Protein AF-A0A352Y420-F1 (afdb_monomer_lite)

Structure (mmCIF, N/CA/C/O backbone):
data_AF-A0A352Y420-F1
#
_entry.id   AF-A0A352Y420-F1
#
loop_
_atom_site.group_PDB
_atom_site.id
_atom_site.type_symbol
_atom_site.label_atom_id
_atom_site.label_alt_id
_atom_site.label_comp_id
_atom_site.label_asym_id
_atom_site.label_entity_id
_atom_site.label_seq_id
_atom_site.pdbx_PDB_ins_code
_atom_site.Cartn_x
_atom_site.Cartn_y
_atom_site.Cartn_z
_atom_site.occupancy
_atom_site.B_iso_or_equiv
_atom_site.auth_seq_id
_atom_site.auth_comp_id
_atom_site.auth_asym_id
_atom_site.auth_atom_id
_atom_site.pdbx_PDB_model_num
ATOM 1 N N . ILE A 1 1 ? -3.240 -21.334 6.741 1.00 80.88 1 ILE A N 1
ATOM 2 C CA . ILE A 1 1 ? -3.676 -21.583 5.345 1.00 80.88 1 ILE A CA 1
ATOM 3 C C . ILE A 1 1 ? -3.199 -22.942 4.838 1.00 80.88 1 ILE A C 1
ATOM 5 O O . ILE A 1 1 ? -4.044 -23.789 4.599 1.00 80.88 1 ILE A O 1
ATOM 9 N N . GLN A 1 2 ? -1.888 -23.209 4.759 1.00 82.62 2 GLN A N 1
ATOM 10 C CA . GLN A 1 2 ? -1.342 -24.469 4.206 1.00 82.62 2 GLN A CA 1
ATOM 11 C C . GLN A 1 2 ? -1.908 -25.753 4.847 1.00 82.62 2 GLN A C 1
ATOM 13 O O . GLN A 1 2 ? -2.148 -26.736 4.160 1.00 82.62 2 GLN A O 1
ATOM 18 N N . ALA A 1 3 ? -2.190 -25.729 6.152 1.00 89.62 3 ALA A N 1
ATOM 19 C CA . ALA A 1 3 ? -2.804 -26.850 6.868 1.00 89.62 3 ALA A CA 1
ATOM 20 C C . ALA A 1 3 ? -4.342 -26.953 6.709 1.00 89.62 3 ALA A C 1
ATOM 22 O O . ALA A 1 3 ? -4.976 -27.685 7.462 1.00 89.62 3 ALA A O 1
ATOM 23 N N . GLY A 1 4 ? -4.973 -26.157 5.838 1.00 88.00 4 GLY A N 1
ATOM 24 C CA . GLY A 1 4 ? -6.428 -26.151 5.603 1.00 88.00 4 GLY A CA 1
ATOM 25 C C . GLY A 1 4 ? -7.291 -25.558 6.728 1.00 88.00 4 GLY A C 1
ATOM 26 O O . GLY A 1 4 ? -8.504 -25.476 6.591 1.00 88.00 4 GLY A O 1
ATOM 27 N N . LYS A 1 5 ? -6.690 -25.113 7.839 1.00 91.12 5 LYS A N 1
ATOM 28 C CA . LYS A 1 5 ? -7.410 -24.594 9.025 1.00 91.12 5 LYS A CA 1
ATOM 29 C C . LYS A 1 5 ? -7.936 -23.159 8.891 1.00 91.12 5 LYS A C 1
ATOM 31 O O . LYS A 1 5 ? -8.670 -22.697 9.754 1.00 91.12 5 LYS A O 1
ATOM 36 N N . LEU A 1 6 ? -7.511 -22.447 7.853 1.00 92.19 6 LEU A N 1
ATOM 37 C CA . LEU A 1 6 ? -7.934 -21.086 7.539 1.00 92.19 6 LEU A CA 1
ATOM 38 C C . LEU A 1 6 ? -8.027 -20.979 6.024 1.00 92.19 6 LEU A C 1
ATOM 40 O O . LEU A 1 6 ? -7.034 -21.257 5.346 1.00 92.19 6 LEU A O 1
ATOM 44 N N . VAL A 1 7 ? -9.192 -20.572 5.534 1.00 94.62 7 VAL A N 1
ATOM 45 C CA . VAL A 1 7 ? -9.461 -20.339 4.115 1.00 94.62 7 VAL A CA 1
ATOM 46 C C . VAL A 1 7 ? -9.777 -18.853 3.951 1.00 94.62 7 VAL A C 1
ATOM 48 O O . VAL A 1 7 ? -10.840 -18.427 4.407 1.00 94.62 7 VAL A O 1
ATOM 51 N N . PRO A 1 8 ? -8.866 -18.056 3.365 1.00 95.94 8 PRO A N 1
ATOM 52 C CA . PRO A 1 8 ? -9.162 -16.672 3.023 1.00 95.94 8 PRO A CA 1
ATOM 53 C C . PRO A 1 8 ? -10.362 -16.586 2.067 1.00 95.94 8 PRO A C 1
ATOM 55 O O . PRO A 1 8 ? -10.484 -17.431 1.173 1.00 95.94 8 PRO A O 1
ATOM 58 N N . PRO A 1 9 ? -11.264 -15.604 2.238 1.00 96.56 9 PRO A N 1
ATOM 59 C CA . PRO A 1 9 ? -12.383 -15.415 1.329 1.00 96.56 9 PRO A CA 1
ATOM 60 C C . PRO A 1 9 ? -11.869 -14.998 -0.057 1.00 96.56 9 PRO A C 1
ATOM 62 O O . PRO A 1 9 ? -10.938 -14.191 -0.134 1.00 96.56 9 PRO A O 1
ATOM 65 N N . PRO A 1 10 ? -12.459 -15.522 -1.146 1.00 96.25 10 PRO A N 1
ATOM 66 C CA . PRO A 1 10 ? -12.040 -15.177 -2.499 1.00 96.25 10 PRO A CA 1
ATOM 67 C C . PRO A 1 10 ? -12.264 -13.689 -2.786 1.00 96.25 10 PRO A C 1
ATOM 69 O O . PRO A 1 10 ? -13.162 -13.066 -2.217 1.00 96.25 10 PRO A O 1
ATOM 72 N N . LEU A 1 11 ? -11.476 -13.143 -3.713 1.00 96.94 11 LEU A N 1
ATOM 73 C CA . LEU A 1 11 ? -11.668 -11.778 -4.201 1.00 96.94 11 LEU A CA 1
ATOM 74 C C . LEU A 1 11 ? -12.992 -11.652 -4.964 1.00 96.94 11 LEU A C 1
ATOM 76 O O . LEU A 1 11 ? -13.397 -12.554 -5.703 1.00 96.94 11 LEU A O 1
ATOM 80 N N . GLY A 1 12 ? -13.655 -10.512 -4.782 1.00 95.56 12 GLY A N 1
ATOM 81 C CA . GLY A 1 12 ? -14.856 -10.151 -5.526 1.00 95.56 12 GLY A CA 1
ATOM 82 C C . GLY A 1 12 ? -14.551 -9.562 -6.905 1.00 95.56 12 GLY A C 1
ATOM 83 O O . GLY A 1 12 ? -13.409 -9.539 -7.369 1.00 95.56 12 GLY A O 1
ATOM 84 N N . LYS A 1 13 ? -15.599 -9.035 -7.543 1.00 95.75 13 LYS A N 1
ATOM 85 C CA . LYS A 1 13 ? -15.475 -8.136 -8.694 1.00 95.75 13 LYS A CA 1
ATOM 86 C C . LYS A 1 13 ? -15.833 -6.719 -8.273 1.00 95.75 13 LYS A C 1
ATOM 88 O O . LYS A 1 13 ? -16.872 -6.522 -7.646 1.00 95.75 13 LYS A O 1
ATOM 93 N N . ALA A 1 14 ? -14.994 -5.766 -8.648 1.00 94.88 14 ALA A N 1
ATOM 94 C CA . ALA A 1 14 ? -15.244 -4.350 -8.461 1.00 94.88 14 ALA A CA 1
ATOM 95 C C . ALA A 1 14 ? -16.312 -3.841 -9.450 1.00 94.88 14 ALA A C 1
ATOM 97 O O . ALA A 1 14 ? -16.669 -4.506 -10.430 1.00 94.88 14 ALA A O 1
ATOM 98 N N . ARG A 1 15 ? -16.848 -2.646 -9.183 1.00 91.62 15 ARG A N 1
ATOM 99 C CA . ARG A 1 15 ? -17.890 -1.975 -9.987 1.00 91.62 15 ARG A CA 1
ATOM 100 C C . ARG A 1 15 ? -17.470 -1.692 -11.430 1.00 91.62 15 ARG A C 1
ATOM 102 O O . ARG A 1 15 ? -18.331 -1.559 -12.295 1.00 91.62 15 ARG A O 1
ATOM 109 N N . ASP A 1 16 ? -16.172 -1.611 -11.685 1.00 85.69 16 ASP A N 1
ATOM 110 C CA . ASP A 1 16 ? -15.567 -1.480 -13.012 1.00 85.69 16 ASP A CA 1
ATOM 111 C C . ASP A 1 16 ? -15.510 -2.814 -13.794 1.00 85.69 16 ASP A C 1
ATOM 113 O O . ASP A 1 16 ? -15.149 -2.836 -14.969 1.00 85.69 16 ASP A O 1
ATOM 117 N N . GLY A 1 17 ? -15.867 -3.934 -13.154 1.00 88.88 17 GLY A N 1
ATOM 118 C CA . GLY A 1 17 ? -15.827 -5.284 -13.711 1.00 88.88 17 GLY A CA 1
ATOM 119 C C . GLY A 1 17 ? -14.494 -6.019 -13.537 1.00 88.88 17 GLY A C 1
ATOM 120 O O . GLY A 1 17 ? -14.428 -7.212 -13.860 1.00 88.88 17 GLY A O 1
ATOM 121 N N . ALA A 1 18 ? -13.458 -5.358 -13.018 1.00 88.94 18 ALA A N 1
ATOM 122 C CA . ALA A 1 18 ? -12.178 -5.978 -12.700 1.00 88.94 18 ALA A CA 1
ATOM 123 C C . ALA A 1 18 ? -12.252 -6.781 -11.391 1.00 88.94 18 ALA A C 1
ATOM 125 O O . ALA A 1 18 ? -13.223 -6.705 -10.637 1.00 88.94 18 ALA A O 1
ATOM 126 N N . THR A 1 19 ? -11.224 -7.581 -11.114 1.00 95.19 19 THR A N 1
ATOM 127 C CA . THR A 1 19 ? -11.071 -8.227 -9.804 1.00 95.19 19 THR A CA 1
ATOM 128 C C . THR A 1 19 ? -10.873 -7.157 -8.731 1.00 95.19 19 THR A C 1
ATOM 130 O O . THR A 1 19 ? -10.157 -6.186 -8.965 1.00 95.19 19 THR A O 1
ATOM 133 N N . CYS A 1 20 ? -11.492 -7.335 -7.564 1.00 97.56 20 CYS A N 1
ATOM 134 C CA . CYS A 1 20 ? -11.230 -6.477 -6.410 1.00 97.56 20 CYS A CA 1
ATOM 135 C C . CYS A 1 20 ? -9.731 -6.465 -6.072 1.00 97.56 20 CYS A C 1
ATOM 137 O O . CYS A 1 20 ? -9.118 -7.539 -6.083 1.00 97.56 20 CYS A O 1
ATOM 139 N N . PRO A 1 21 ? -9.142 -5.290 -5.790 1.00 96.50 21 PRO A N 1
ATOM 140 C CA . PRO A 1 21 ? -7.721 -5.203 -5.501 1.00 96.50 21 PRO A CA 1
ATOM 141 C C . PRO A 1 21 ? -7.387 -5.897 -4.176 1.00 96.50 21 PRO A C 1
ATOM 143 O O . PRO A 1 21 ? -8.261 -6.155 -3.349 1.00 96.50 21 PRO A O 1
ATOM 146 N N . THR A 1 22 ? -6.105 -6.175 -3.964 1.00 97.19 22 THR A N 1
ATOM 147 C CA . THR A 1 22 ? -5.580 -6.562 -2.650 1.00 97.19 22 THR A CA 1
ATOM 148 C C . THR A 1 22 ? -4.552 -5.540 -2.188 1.00 97.19 22 THR A C 1
ATOM 150 O O . THR A 1 22 ? -4.150 -4.669 -2.959 1.00 97.19 22 THR A O 1
ATOM 153 N N . VAL A 1 23 ? -4.061 -5.674 -0.955 1.00 95.56 23 VAL A N 1
ATOM 154 C CA . VAL A 1 23 ? -3.036 -4.768 -0.413 1.00 95.56 23 VAL A CA 1
ATOM 155 C C . VAL A 1 23 ? -1.694 -4.876 -1.156 1.00 95.56 23 VAL A C 1
ATOM 157 O O . VAL A 1 23 ? -0.847 -4.009 -1.018 1.00 95.56 23 VAL A O 1
ATOM 160 N N . ARG A 1 24 ? -1.511 -5.900 -2.005 1.00 96.50 24 ARG A N 1
ATOM 161 C CA . ARG A 1 24 ? -0.324 -6.091 -2.861 1.00 96.50 24 ARG A CA 1
ATOM 162 C C . ARG A 1 24 ? -0.565 -5.713 -4.328 1.00 96.50 24 ARG A C 1
ATOM 164 O O . ARG A 1 24 ? 0.175 -6.160 -5.211 1.00 96.50 24 ARG A O 1
ATOM 171 N N . ASP A 1 25 ? -1.621 -4.954 -4.614 1.00 95.88 25 ASP A N 1
ATOM 172 C CA . ASP A 1 25 ? -1.936 -4.462 -5.956 1.00 95.88 25 ASP A CA 1
ATOM 173 C C . ASP A 1 25 ? -1.298 -3.086 -6.207 1.00 95.88 25 ASP A C 1
ATOM 175 O O . ASP A 1 25 ? -1.419 -2.170 -5.395 1.00 95.88 25 ASP A O 1
ATOM 179 N N . PHE A 1 26 ? -0.659 -2.901 -7.366 1.00 94.56 26 PHE A N 1
ATOM 180 C CA . PHE A 1 26 ? -0.020 -1.630 -7.734 1.00 94.56 26 PHE A CA 1
ATOM 181 C C . PHE A 1 26 ? -0.989 -0.443 -7.909 1.00 94.56 26 PHE A C 1
ATOM 183 O O . PHE A 1 26 ? -0.542 0.692 -8.055 1.00 94.56 26 PHE A O 1
ATOM 190 N N . GLY A 1 27 ? -2.301 -0.686 -7.917 1.00 92.62 27 GLY A N 1
ATOM 191 C CA . GLY A 1 27 ? -3.342 0.335 -7.823 1.00 92.62 27 GLY A CA 1
ATOM 192 C C . GLY A 1 27 ? -3.698 0.776 -6.400 1.00 92.62 27 GLY A C 1
ATOM 193 O O . GLY A 1 27 ? -4.435 1.748 -6.251 1.00 92.62 27 GLY A O 1
ATOM 194 N N . VAL A 1 28 ? -3.198 0.076 -5.379 1.00 93.25 28 VAL A N 1
ATOM 195 C CA . VAL A 1 28 ? -3.414 0.378 -3.954 1.00 93.25 28 VAL A CA 1
ATOM 196 C C . VAL A 1 28 ? -2.152 0.956 -3.326 1.00 93.25 28 VAL A C 1
ATOM 198 O O . VAL A 1 28 ? -2.227 1.982 -2.654 1.00 93.25 28 VAL A O 1
ATOM 201 N N . VAL A 1 29 ? -1.020 0.290 -3.560 1.00 88.88 29 VAL A N 1
ATOM 202 C CA . VAL A 1 29 ? 0.232 0.523 -2.834 1.00 88.88 29 VAL A CA 1
ATOM 203 C C . VAL A 1 29 ? 0.841 1.904 -3.051 1.00 88.88 29 VAL A C 1
ATOM 205 O O . VAL A 1 29 ? 0.735 2.497 -4.130 1.00 88.88 29 VAL A O 1
ATOM 208 N N . ASP A 1 30 ? 1.579 2.361 -2.044 1.00 86.62 30 ASP A N 1
ATOM 209 C CA . ASP A 1 30 ? 2.525 3.467 -2.161 1.00 86.62 30 ASP A CA 1
ATOM 210 C C . ASP A 1 30 ? 3.996 2.978 -2.107 1.00 86.62 30 ASP A C 1
ATOM 212 O O . ASP A 1 30 ? 4.317 1.848 -2.505 1.00 86.62 30 ASP A O 1
ATOM 216 N N . MET A 1 31 ? 4.929 3.864 -1.745 1.00 80.75 31 MET A N 1
ATOM 217 C CA . MET A 1 31 ? 6.351 3.543 -1.594 1.00 80.75 31 MET A CA 1
ATOM 218 C C . MET A 1 31 ? 6.652 2.599 -0.431 1.00 80.75 31 MET A C 1
ATOM 220 O O . MET A 1 31 ? 7.621 1.852 -0.545 1.00 80.75 31 MET A O 1
ATOM 224 N N . ASP A 1 32 ? 5.831 2.632 0.621 1.00 82.56 32 ASP A N 1
ATOM 225 C CA . ASP A 1 32 ? 6.003 1.922 1.887 1.00 82.56 32 ASP A CA 1
ATOM 226 C C . ASP A 1 32 ? 4.960 0.798 1.976 1.00 82.56 32 ASP A C 1
ATOM 228 O O . ASP A 1 32 ? 4.180 0.697 2.923 1.00 82.56 32 ASP A O 1
ATOM 232 N N . GLN A 1 33 ? 4.900 -0.033 0.935 1.00 83.38 33 GLN A N 1
ATOM 233 C CA . GLN A 1 33 ? 3.742 -0.892 0.745 1.00 83.38 33 GLN A CA 1
ATOM 234 C C . GLN A 1 33 ? 3.550 -1.917 1.860 1.00 83.38 33 GLN A C 1
ATOM 236 O O . GLN A 1 33 ? 4.516 -2.540 2.321 1.00 83.38 33 GLN A O 1
ATOM 241 N N . SER A 1 34 ? 2.286 -2.141 2.222 1.00 81.75 34 SER A N 1
ATOM 242 C CA . SER A 1 34 ? 1.891 -2.929 3.397 1.00 81.75 34 SER A CA 1
ATOM 243 C C . SER A 1 34 ? 2.253 -2.287 4.741 1.00 81.75 34 SER A C 1
ATOM 245 O O . SER A 1 34 ? 2.434 -3.000 5.734 1.00 81.75 34 SER A O 1
ATOM 247 N N . ASP A 1 35 ? 2.333 -0.955 4.813 1.00 74.06 35 ASP A N 1
ATOM 248 C CA . ASP A 1 35 ? 2.445 -0.270 6.099 1.00 74.06 35 ASP A CA 1
ATOM 249 C C . ASP A 1 35 ? 1.195 -0.468 6.991 1.00 74.06 35 ASP A C 1
ATOM 251 O O . ASP A 1 35 ? 0.194 -1.085 6.623 1.00 74.06 35 ASP A O 1
ATOM 255 N N . ASN A 1 36 ? 1.327 -0.014 8.237 1.00 67.38 36 ASN A N 1
ATOM 256 C CA . ASN A 1 36 ? 0.802 -0.622 9.463 1.00 67.38 36 ASN A CA 1
ATOM 257 C C . ASN A 1 36 ? -0.751 -0.684 9.626 1.00 67.38 36 ASN A C 1
ATOM 259 O O . ASN A 1 36 ? -1.548 -0.470 8.721 1.00 67.38 36 ASN A O 1
ATOM 263 N N . VAL A 1 37 ? -1.195 -1.041 10.834 1.00 79.69 37 VAL A N 1
ATOM 264 C CA . VAL A 1 37 ? -2.567 -1.394 11.245 1.00 79.69 37 VAL A CA 1
ATOM 265 C C . VAL A 1 37 ? -3.726 -0.530 10.713 1.00 79.69 37 VAL A C 1
ATOM 267 O O . VAL A 1 37 ? -3.653 0.689 10.607 1.00 79.69 37 VAL A O 1
ATOM 270 N N . THR A 1 38 ? -4.879 -1.183 10.543 1.00 86.94 38 THR A N 1
ATOM 271 C CA . THR A 1 38 ? -6.206 -0.581 10.296 1.00 86.94 38 THR A CA 1
ATOM 272 C C . THR A 1 38 ? -6.793 0.138 11.521 1.00 86.94 38 THR A C 1
ATOM 274 O O . THR A 1 38 ? -7.815 0.823 11.423 1.00 86.94 38 THR A O 1
ATOM 277 N N . THR A 1 39 ? -6.166 -0.036 12.687 1.00 87.19 39 THR A N 1
ATOM 278 C CA . THR A 1 39 ? -6.639 0.436 13.988 1.00 87.19 39 THR A CA 1
ATOM 279 C C . THR A 1 39 ? -6.668 1.959 14.081 1.00 87.19 39 THR A C 1
ATOM 281 O O . THR A 1 39 ? -5.736 2.655 13.683 1.00 87.19 39 THR A O 1
ATOM 284 N N . THR A 1 40 ? -7.722 2.478 14.705 1.00 90.06 40 THR A N 1
ATOM 285 C CA . THR A 1 40 ? -7.859 3.893 15.060 1.00 90.06 40 THR A CA 1
ATOM 286 C C . THR A 1 40 ? -7.640 4.103 16.554 1.00 90.06 40 THR A C 1
ATOM 288 O O . THR A 1 40 ? -8.061 3.280 17.370 1.00 90.06 40 THR A O 1
ATOM 291 N N . TYR A 1 41 ? -7.025 5.223 16.923 1.00 92.69 41 TYR A N 1
ATOM 292 C CA . TYR A 1 41 ? -6.738 5.588 18.309 1.00 92.69 41 TYR A CA 1
ATOM 293 C C . TYR A 1 41 ? -7.458 6.881 18.695 1.00 92.69 41 TYR A C 1
ATOM 295 O O . TYR A 1 41 ? -7.781 7.702 17.845 1.00 92.69 41 TYR A O 1
ATOM 303 N N . LEU A 1 42 ? -7.700 7.069 19.985 1.00 95.88 42 LEU A N 1
ATOM 304 C CA . LEU A 1 42 ? -8.076 8.337 20.595 1.00 95.88 42 LEU A CA 1
ATOM 305 C C . LEU A 1 42 ? -6.838 8.967 21.223 1.00 95.88 42 LEU A C 1
ATOM 307 O O . LEU A 1 42 ? -6.065 8.259 21.864 1.00 95.88 42 LEU A O 1
ATOM 311 N N . VAL A 1 43 ? -6.686 10.279 21.078 1.00 96.44 43 VAL A N 1
ATOM 312 C CA . VAL A 1 43 ? -5.669 11.099 21.741 1.00 96.44 43 VAL A CA 1
ATOM 313 C C . VAL A 1 43 ? -6.383 12.113 22.627 1.00 96.44 43 VAL A C 1
ATOM 315 O O . VAL A 1 43 ? -7.140 12.951 22.135 1.00 96.44 43 VAL A O 1
ATOM 318 N N . THR A 1 44 ? -6.179 12.030 23.939 1.00 95.19 44 THR A N 1
ATOM 319 C CA . THR A 1 44 ? -6.801 12.952 24.900 1.00 95.19 44 THR A CA 1
ATOM 320 C C . THR A 1 44 ? -6.114 14.327 24.870 1.00 95.19 44 THR A C 1
ATOM 322 O O . THR A 1 44 ? -4.975 14.434 24.406 1.00 95.19 44 THR A O 1
ATOM 325 N N . PRO A 1 45 ? -6.721 15.387 25.441 1.00 95.06 45 PRO A N 1
ATOM 326 C CA . PRO A 1 45 ? -6.068 16.697 25.574 1.00 95.06 45 PRO A CA 1
ATOM 327 C C . PRO A 1 45 ? -4.741 16.673 26.352 1.00 95.06 45 PRO A C 1
ATOM 329 O O . PRO A 1 45 ? -3.925 17.579 26.215 1.00 95.06 45 PRO A O 1
ATOM 332 N N . HIS A 1 46 ? -4.515 15.635 27.162 1.00 94.12 46 HIS A N 1
ATOM 333 C CA . HIS A 1 46 ? -3.276 15.422 27.914 1.00 94.12 46 HIS A CA 1
ATOM 334 C C . HIS A 1 46 ? -2.260 14.535 27.172 1.00 9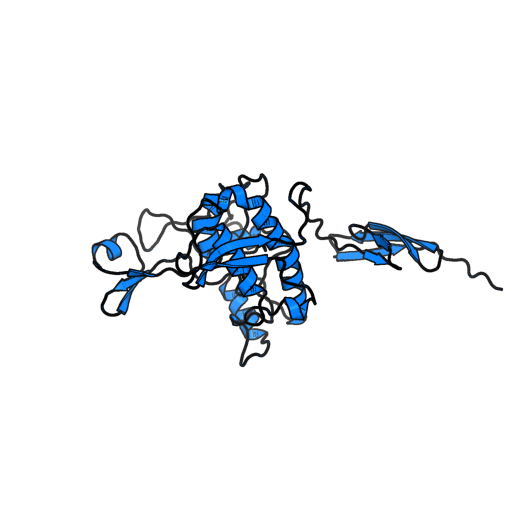4.12 46 HIS A C 1
ATOM 336 O O . HIS A 1 46 ? -1.255 14.141 27.758 1.00 94.12 46 HIS A O 1
ATOM 342 N N . GLY A 1 47 ? -2.515 14.196 25.904 1.00 93.50 47 GLY A N 1
ATOM 343 C CA . GLY A 1 47 ? -1.617 13.393 25.070 1.00 93.50 47 GLY A CA 1
ATOM 344 C C . GLY A 1 47 ? -1.617 11.895 25.387 1.00 93.50 47 GLY A C 1
ATOM 345 O O . GLY A 1 47 ? -0.738 11.175 24.921 1.00 93.50 47 GLY A O 1
ATOM 346 N N . GLN A 1 48 ? -2.580 11.404 26.171 1.00 95.12 48 GLN A N 1
ATOM 347 C CA . GLN A 1 48 ? -2.734 9.967 26.409 1.00 95.12 48 GLN A CA 1
ATOM 348 C C . GLN A 1 48 ? -3.446 9.318 25.225 1.00 95.12 48 GLN A C 1
ATOM 350 O O . GLN A 1 48 ? -4.328 9.936 24.627 1.00 95.12 48 GLN A O 1
ATOM 355 N N . THR A 1 49 ? -3.099 8.067 24.918 1.00 94.88 49 THR A N 1
ATOM 356 C CA . THR A 1 49 ? -3.712 7.322 23.818 1.00 94.88 49 THR A CA 1
ATOM 357 C C . THR A 1 49 ? -4.503 6.109 24.298 1.00 94.88 49 THR A C 1
ATOM 359 O O . THR A 1 49 ? -4.162 5.473 25.295 1.00 94.88 49 THR A O 1
ATOM 362 N N . ALA A 1 50 ? -5.573 5.781 23.576 1.00 94.12 50 ALA A N 1
ATOM 363 C CA . ALA A 1 50 ? -6.342 4.550 23.747 1.00 94.12 50 ALA A CA 1
ATOM 364 C C . ALA A 1 50 ? -6.824 4.053 22.380 1.00 94.12 50 ALA A C 1
ATOM 366 O O . ALA A 1 50 ? -7.007 4.857 21.472 1.00 94.12 50 ALA A O 1
ATOM 367 N N . GLN A 1 51 ? -7.053 2.751 22.206 1.00 92.94 51 GLN A N 1
ATOM 368 C CA . GLN A 1 51 ? -7.730 2.266 20.998 1.00 92.94 51 GLN A CA 1
ATOM 369 C C . GLN A 1 51 ? -9.140 2.859 20.943 1.00 92.94 51 GLN A C 1
ATOM 371 O O . GLN A 1 51 ? -9.825 2.885 21.963 1.00 92.94 51 GLN A O 1
ATOM 376 N N . ALA A 1 52 ? -9.573 3.346 19.783 1.00 92.25 52 ALA A N 1
ATOM 377 C CA . ALA A 1 52 ? -10.916 3.886 19.611 1.00 92.25 52 ALA A CA 1
ATOM 378 C C . ALA A 1 52 ? -11.919 2.734 19.438 1.00 92.25 52 ALA A C 1
ATOM 380 O O . ALA A 1 52 ? -11.990 2.121 18.377 1.00 92.25 52 ALA A O 1
ATOM 381 N N . ASN A 1 53 ? -12.678 2.441 20.492 1.00 92.56 53 ASN A N 1
ATOM 382 C CA . ASN A 1 53 ? -13.788 1.488 20.512 1.00 92.56 53 ASN A CA 1
ATOM 383 C C . ASN A 1 53 ? -14.981 2.113 21.253 1.00 92.56 53 ASN A C 1
ATOM 385 O O . ASN A 1 53 ? -14.864 3.207 21.813 1.00 92.56 53 ASN A O 1
ATOM 389 N N . ALA A 1 54 ? -16.135 1.441 21.278 1.00 92.38 54 ALA A N 1
ATOM 390 C CA . ALA A 1 54 ? -17.334 1.997 21.912 1.00 92.38 54 ALA A CA 1
ATOM 391 C C . ALA A 1 54 ? -17.117 2.418 23.382 1.00 92.38 54 ALA A C 1
ATOM 393 O O . ALA A 1 54 ? -17.607 3.468 23.806 1.00 92.38 54 ALA A O 1
ATOM 394 N N . ALA A 1 55 ? -16.356 1.635 24.153 1.00 93.31 55 ALA A N 1
ATOM 395 C CA . ALA A 1 55 ? -16.104 1.908 25.566 1.00 93.31 55 ALA A CA 1
ATOM 396 C C . ALA A 1 55 ? -15.178 3.118 25.772 1.00 93.31 55 ALA A C 1
ATOM 398 O O . ALA A 1 55 ? -15.472 3.992 26.590 1.00 93.31 55 ALA A O 1
ATOM 399 N N . THR A 1 56 ? -14.076 3.202 25.026 1.00 94.69 56 THR A N 1
ATOM 400 C CA . THR A 1 56 ? -13.107 4.298 25.154 1.00 94.69 56 THR A CA 1
ATOM 401 C C . THR A 1 56 ? -13.649 5.601 24.588 1.00 94.69 56 THR A C 1
ATOM 403 O O . THR A 1 56 ? -13.411 6.644 25.187 1.00 94.69 56 THR A O 1
ATOM 406 N N . ILE A 1 57 ? -14.440 5.560 23.511 1.00 93.38 57 ILE A N 1
ATOM 407 C CA . ILE A 1 57 ? -15.130 6.741 22.969 1.00 93.38 57 ILE A CA 1
ATOM 408 C C . ILE A 1 57 ? -16.103 7.317 24.005 1.00 93.38 57 ILE A C 1
ATOM 410 O O . ILE A 1 57 ? -16.161 8.532 24.183 1.00 93.38 57 ILE A O 1
ATOM 414 N N . ALA A 1 58 ? -16.840 6.461 24.720 1.00 93.44 58 ALA A N 1
ATOM 415 C CA . ALA A 1 58 ? -17.752 6.907 25.770 1.00 93.44 58 ALA A CA 1
ATOM 416 C C . ALA A 1 58 ? -17.012 7.481 26.993 1.00 93.44 58 ALA A C 1
ATOM 418 O O . ALA A 1 58 ? -17.463 8.467 27.576 1.00 93.44 58 ALA A O 1
ATOM 419 N N . ALA A 1 59 ? -15.884 6.875 27.379 1.00 94.88 59 ALA A N 1
ATOM 420 C CA . ALA A 1 59 ? -15.128 7.258 28.571 1.00 94.88 59 ALA A CA 1
ATOM 421 C C . ALA A 1 59 ? -14.215 8.480 28.363 1.00 94.88 59 ALA A C 1
ATOM 423 O O . ALA A 1 59 ? -14.026 9.272 29.284 1.00 94.88 59 ALA A O 1
ATOM 424 N N . LEU A 1 60 ? -13.635 8.639 27.171 1.00 94.94 60 LEU A N 1
ATOM 425 C CA . LEU A 1 60 ? -12.606 9.636 26.870 1.00 94.94 60 LEU A CA 1
ATOM 426 C C . LEU A 1 60 ? -13.176 10.765 26.006 1.00 94.94 60 LEU A C 1
ATOM 428 O O . LEU A 1 60 ? -12.785 10.960 24.852 1.00 94.94 60 LEU A O 1
ATOM 432 N N . GLN A 1 61 ? -14.103 11.528 26.581 1.00 91.75 61 GLN A N 1
ATOM 433 C CA . GLN A 1 61 ? -14.682 12.700 25.922 1.00 91.75 61 GLN A CA 1
ATOM 434 C C . GLN A 1 61 ? -13.610 13.746 25.576 1.00 91.75 61 GLN A C 1
ATOM 436 O O . GLN A 1 61 ? -12.574 13.841 26.233 1.00 91.75 61 GLN A O 1
ATOM 441 N N . ASN A 1 62 ? -13.873 14.557 24.547 1.00 93.12 62 ASN A N 1
ATOM 442 C CA . ASN A 1 62 ? -12.947 15.573 24.022 1.00 93.12 62 ASN A CA 1
ATOM 443 C C . ASN A 1 62 ? -11.614 15.015 23.483 1.00 93.12 62 ASN A C 1
ATOM 445 O O . ASN A 1 62 ? -10.648 15.766 23.341 1.00 93.12 62 ASN A O 1
ATOM 449 N N . SER A 1 63 ? -11.552 13.718 23.171 1.00 95.44 63 SER A N 1
ATOM 450 C CA . SER A 1 63 ? -10.398 13.116 22.499 1.00 95.44 63 SER A CA 1
ATOM 451 C C . SER A 1 63 ? -10.468 13.300 20.985 1.00 95.44 63 SER A C 1
ATOM 453 O O . SER A 1 63 ? -11.549 13.301 20.397 1.00 95.44 63 SER A O 1
ATOM 455 N N . GLN A 1 64 ? -9.304 13.411 20.351 1.00 93.81 64 GLN A N 1
ATOM 456 C CA . GLN A 1 64 ? -9.161 13.434 18.898 1.00 93.81 64 GLN A CA 1
ATOM 457 C C . GLN A 1 64 ? -8.950 12.020 18.368 1.00 93.81 64 GLN A C 1
ATOM 459 O O . GLN A 1 64 ? -8.188 11.251 18.950 1.00 93.81 64 GLN A O 1
ATOM 464 N N . VAL A 1 65 ? -9.601 11.672 17.260 1.00 91.81 65 VAL A N 1
ATOM 465 C CA . VAL A 1 65 ? -9.340 10.396 16.589 1.00 91.81 65 VAL A CA 1
ATOM 466 C C . VAL A 1 65 ? -8.059 10.533 15.773 1.00 91.81 65 VAL A C 1
ATOM 468 O O . VAL A 1 65 ? -7.978 11.364 14.874 1.00 91.81 65 VAL A O 1
ATOM 471 N N . GLN A 1 66 ? -7.078 9.689 16.065 1.00 89.19 66 GLN A N 1
ATOM 472 C CA . GLN A 1 66 ? -5.883 9.516 15.261 1.00 89.19 66 GLN A CA 1
ATOM 473 C C . GLN A 1 66 ? -6.027 8.254 14.418 1.00 89.19 66 GLN A C 1
ATOM 475 O O . GLN A 1 66 ? -6.280 7.158 14.926 1.00 89.19 66 GLN A O 1
ATOM 480 N N . VAL A 1 67 ? -5.820 8.415 13.119 1.00 87.06 67 VAL A N 1
ATOM 481 C CA . VAL A 1 67 ? -5.741 7.311 12.166 1.00 87.06 67 VAL A CA 1
ATOM 482 C C . VAL A 1 67 ? -4.356 7.297 11.538 1.00 87.06 67 VAL A C 1
ATOM 484 O O . VAL A 1 67 ? -3.677 8.325 11.493 1.00 87.06 67 VAL A O 1
ATOM 487 N N . ASN A 1 68 ? -3.938 6.130 11.070 1.00 78.44 68 ASN A N 1
ATOM 488 C CA . ASN A 1 68 ? -2.813 6.002 10.159 1.00 78.44 68 ASN A CA 1
ATOM 489 C C . ASN A 1 68 ? -3.376 5.751 8.754 1.00 78.44 68 ASN A C 1
ATOM 491 O O . ASN A 1 68 ? -4.355 5.024 8.603 1.00 78.44 68 ASN A O 1
ATOM 495 N N . ALA A 1 69 ? -2.815 6.408 7.745 1.00 75.31 69 ALA A N 1
ATOM 496 C CA . ALA A 1 69 ? -3.320 6.360 6.379 1.00 75.31 69 ALA A CA 1
ATOM 497 C C . ALA A 1 69 ? -2.706 5.197 5.575 1.00 75.31 69 ALA A C 1
ATOM 499 O O . ALA A 1 69 ? -2.327 5.405 4.425 1.00 75.31 69 ALA A O 1
ATOM 500 N N . SER A 1 70 ? -2.580 4.017 6.192 1.00 85.50 70 SER A N 1
ATOM 501 C CA . SER A 1 70 ? -1.881 2.876 5.602 1.00 85.50 70 SER A CA 1
ATOM 502 C C . SER A 1 70 ? -2.536 2.314 4.354 1.00 85.50 70 SER A C 1
ATOM 504 O O . SER A 1 70 ? -3.733 2.514 4.143 1.00 85.50 70 SER A O 1
ATOM 506 N N . ASP A 1 71 ? -1.792 1.518 3.586 1.00 89.88 71 ASP A N 1
ATOM 507 C CA . ASP A 1 71 ? -2.341 0.725 2.478 1.00 89.88 71 ASP A CA 1
ATOM 508 C C . ASP A 1 71 ? -3.446 -0.233 2.950 1.00 89.88 71 ASP A C 1
ATOM 510 O O . ASP A 1 71 ? -4.495 -0.342 2.313 1.00 89.88 71 ASP A O 1
ATOM 514 N N . ASN A 1 72 ? -3.258 -0.879 4.106 1.00 93.19 72 ASN A N 1
ATOM 515 C CA . ASN A 1 72 ? -4.255 -1.778 4.696 1.00 93.19 72 ASN A CA 1
ATOM 516 C C . ASN A 1 72 ? -5.550 -1.023 5.042 1.00 93.19 72 ASN A C 1
ATOM 518 O O . ASN A 1 72 ? -6.657 -1.444 4.696 1.00 93.19 72 ASN A O 1
ATOM 522 N N . ARG A 1 73 ? -5.437 0.149 5.685 1.00 91.31 73 ARG A N 1
ATOM 523 C CA . ARG A 1 73 ? -6.611 0.978 5.987 1.00 91.31 73 ARG A CA 1
ATOM 524 C C . ARG A 1 73 ? -7.237 1.553 4.716 1.00 91.31 73 ARG A C 1
ATOM 526 O O . ARG A 1 73 ? -8.462 1.600 4.621 1.00 91.31 73 ARG A O 1
ATOM 533 N N . LEU A 1 74 ? -6.424 1.999 3.761 1.00 93.62 74 LEU A N 1
ATOM 534 C CA . LEU A 1 74 ? -6.866 2.511 2.467 1.00 93.62 74 LEU A CA 1
ATOM 535 C C . LEU A 1 74 ? -7.710 1.465 1.737 1.00 93.62 74 LEU A C 1
ATOM 537 O O . LEU A 1 74 ? -8.820 1.786 1.310 1.00 93.62 74 LEU A O 1
ATOM 541 N N . LEU A 1 75 ? -7.226 0.225 1.653 1.00 95.38 75 LEU A N 1
ATOM 542 C CA . LEU A 1 75 ? -7.960 -0.880 1.052 1.00 95.38 75 LEU A CA 1
ATOM 543 C C . LEU A 1 75 ? -9.292 -1.109 1.773 1.00 95.38 75 LEU A C 1
ATOM 545 O O . LEU A 1 75 ? -10.360 -0.911 1.189 1.00 95.38 75 LEU A O 1
ATOM 549 N N . ALA A 1 76 ? -9.226 -1.459 3.058 1.00 93.75 76 ALA A N 1
ATOM 550 C CA . ALA A 1 76 ? -10.371 -2.010 3.768 1.00 93.75 76 ALA A CA 1
ATOM 551 C C . ALA A 1 76 ? -11.433 -0.970 4.163 1.00 93.75 76 ALA A C 1
ATOM 553 O O . ALA A 1 76 ? -12.608 -1.308 4.324 1.00 93.75 76 ALA A O 1
ATOM 554 N N . VAL A 1 77 ? -11.040 0.294 4.364 1.00 90.00 77 VAL A N 1
ATOM 555 C CA . VAL A 1 77 ? -11.935 1.352 4.870 1.00 90.00 77 VAL A CA 1
ATOM 556 C C . VAL A 1 77 ? -12.380 2.314 3.769 1.00 90.00 77 VAL A C 1
ATOM 558 O O . VAL A 1 77 ? -13.423 2.951 3.923 1.00 90.00 77 VAL A O 1
ATOM 561 N N . ALA A 1 78 ? -11.640 2.421 2.660 1.00 93.75 78 ALA A N 1
ATOM 562 C CA . ALA A 1 78 ? -11.959 3.369 1.594 1.00 93.75 78 ALA A CA 1
ATOM 563 C C . ALA A 1 78 ? -12.183 2.703 0.229 1.00 93.75 78 ALA A C 1
ATOM 565 O O . ALA A 1 78 ? -13.284 2.808 -0.319 1.00 93.75 78 ALA A O 1
ATOM 566 N N . LEU A 1 79 ? -11.180 2.013 -0.320 1.00 96.19 79 LEU A N 1
ATOM 567 C CA . LEU A 1 79 ? -11.247 1.462 -1.676 1.00 96.19 79 LEU A CA 1
ATOM 568 C C . LEU A 1 79 ? -12.316 0.385 -1.813 1.00 96.19 79 LEU A C 1
ATOM 570 O O . LEU A 1 79 ? -13.108 0.458 -2.750 1.00 96.19 79 LEU A O 1
ATOM 574 N N . ASP A 1 80 ? -12.399 -0.567 -0.882 1.00 96.81 80 ASP A N 1
ATOM 575 C CA . ASP A 1 80 ? -13.357 -1.663 -1.018 1.00 96.81 80 ASP A CA 1
ATOM 576 C C . ASP A 1 80 ? -14.797 -1.149 -1.116 1.00 96.81 80 ASP A C 1
ATOM 578 O O . ASP A 1 80 ? -15.544 -1.516 -2.025 1.00 96.81 80 ASP A O 1
ATOM 582 N N . GLY A 1 81 ? -15.169 -0.214 -0.238 1.00 95.81 81 GLY A N 1
ATOM 583 C CA . GLY A 1 81 ? -16.487 0.416 -0.260 1.00 95.81 81 GLY A CA 1
ATOM 584 C C . GLY A 1 81 ? -16.749 1.198 -1.550 1.00 95.81 81 GLY A C 1
ATOM 585 O O . GLY A 1 81 ? -17.811 1.037 -2.166 1.00 95.81 81 GLY A O 1
ATOM 586 N N . ALA A 1 82 ? -15.775 2.004 -1.988 1.00 97.19 82 ALA A N 1
ATOM 587 C CA . ALA A 1 82 ? -15.864 2.782 -3.224 1.00 97.19 82 ALA A CA 1
ATOM 588 C C . ALA A 1 82 ? -16.075 1.876 -4.448 1.00 97.19 82 ALA A C 1
ATOM 590 O O . ALA A 1 82 ? -16.956 2.125 -5.274 1.00 97.19 82 ALA A O 1
ATOM 591 N N . LEU A 1 83 ? -15.328 0.775 -4.519 1.00 97.19 83 LEU A N 1
ATOM 592 C CA . LEU A 1 83 ? -15.325 -0.166 -5.636 1.00 97.19 83 LEU A CA 1
ATOM 593 C C . LEU A 1 83 ? -16.412 -1.238 -5.543 1.00 97.19 83 LEU A C 1
ATOM 595 O O . LEU A 1 83 ? -16.554 -2.029 -6.469 1.00 97.19 83 LEU A O 1
ATOM 599 N N . GLY A 1 84 ? -17.215 -1.266 -4.474 1.00 97.12 84 GLY A N 1
ATOM 600 C CA . GLY A 1 84 ? -18.231 -2.307 -4.262 1.00 97.12 84 GLY A CA 1
ATOM 601 C C . GLY A 1 84 ? -17.652 -3.684 -3.916 1.00 97.12 84 GLY A C 1
ATOM 602 O O . GLY A 1 84 ? -18.352 -4.689 -4.026 1.00 97.12 84 GLY A O 1
ATOM 603 N N . CYS A 1 85 ? -16.392 -3.721 -3.500 1.00 97.94 85 CYS A N 1
ATOM 604 C CA . CYS A 1 85 ? -15.727 -4.884 -2.940 1.00 97.94 85 CYS A CA 1
ATOM 605 C C . CYS A 1 85 ? -16.105 -5.063 -1.464 1.00 97.94 85 CYS A C 1
ATOM 607 O O . CYS A 1 85 ? -16.791 -4.236 -0.860 1.00 97.94 85 CYS A O 1
ATOM 609 N N . THR A 1 86 ? -15.729 -6.202 -0.887 1.00 96.56 86 THR A N 1
ATOM 610 C CA . THR A 1 86 ? -16.042 -6.529 0.508 1.00 96.56 86 THR A CA 1
ATOM 611 C C . THR A 1 86 ? -14.747 -6.827 1.252 1.00 96.56 86 THR A C 1
ATOM 613 O O . THR A 1 86 ? -14.115 -7.833 0.917 1.00 96.56 86 THR A O 1
ATOM 616 N N . PRO A 1 87 ? -14.384 -6.026 2.270 1.00 95.88 87 PRO A N 1
ATOM 617 C CA . PRO A 1 87 ? -13.185 -6.282 3.052 1.00 95.88 87 PRO A CA 1
ATOM 618 C C . PRO A 1 87 ? -13.327 -7.587 3.833 1.00 95.88 87 PRO A C 1
ATOM 620 O O . PRO A 1 87 ? -14.425 -7.963 4.272 1.00 95.88 87 PRO A O 1
ATOM 623 N N . TRP A 1 88 ? -12.211 -8.279 4.059 1.00 96.56 88 TRP A N 1
ATOM 624 C CA . TRP A 1 88 ? -12.208 -9.417 4.968 1.00 96.56 88 TRP A CA 1
ATOM 625 C C . TRP A 1 88 ? -12.183 -8.931 6.419 1.00 96.56 88 TRP A C 1
ATOM 627 O O . TRP A 1 88 ? -11.263 -8.254 6.862 1.00 96.56 88 TRP A O 1
ATOM 637 N N . MET A 1 89 ? -13.214 -9.306 7.176 1.00 95.75 89 MET A N 1
ATOM 638 C CA . MET A 1 89 ? -13.417 -8.857 8.552 1.00 95.75 89 MET A CA 1
ATOM 639 C C . MET A 1 89 ? -13.381 -10.031 9.538 1.00 95.75 89 MET A C 1
ATOM 641 O O . MET A 1 89 ? -13.957 -11.093 9.272 1.00 95.75 89 MET A O 1
ATOM 645 N N . ALA A 1 90 ? -12.810 -9.810 10.722 1.00 95.00 90 ALA A N 1
ATOM 646 C CA . ALA A 1 90 ? -12.832 -10.743 11.853 1.00 95.00 90 ALA A CA 1
ATOM 647 C C . ALA A 1 90 ? -13.477 -10.095 13.092 1.00 95.00 90 ALA A C 1
ATOM 649 O O . ALA A 1 90 ? -13.587 -8.870 13.140 1.00 95.00 90 ALA A O 1
ATOM 650 N N . PRO A 1 91 ? -13.949 -10.880 14.081 1.00 95.50 91 PRO A N 1
ATOM 651 C CA . PRO A 1 91 ? -14.437 -10.332 15.345 1.00 95.50 91 PRO A CA 1
ATOM 652 C C . PRO A 1 91 ? -13.396 -9.434 16.022 1.00 95.50 91 PRO A C 1
ATOM 654 O O . PRO A 1 91 ? -12.228 -9.811 16.116 1.00 95.50 91 PRO A O 1
ATOM 657 N N . ASP A 1 92 ? -13.830 -8.275 16.510 1.00 93.12 92 ASP A N 1
ATOM 658 C CA . ASP A 1 92 ? -12.966 -7.349 17.238 1.00 93.12 92 ASP A CA 1
ATOM 659 C C . ASP A 1 92 ? -12.827 -7.786 18.703 1.00 93.12 92 ASP A C 1
ATOM 661 O O . ASP A 1 92 ? -13.815 -7.921 19.427 1.00 93.12 92 ASP A O 1
ATOM 665 N N . LEU A 1 93 ? -11.589 -8.009 19.147 1.00 90.44 93 LEU A N 1
ATOM 666 C CA . LEU A 1 93 ? -11.292 -8.343 20.541 1.00 90.44 93 LEU A CA 1
ATOM 667 C C . LEU A 1 93 ? -11.407 -7.125 21.467 1.00 90.44 93 LEU A C 1
ATOM 669 O O . LEU A 1 93 ? -11.633 -7.294 22.664 1.00 90.44 93 LEU A O 1
ATOM 673 N N . ALA A 1 94 ? -11.252 -5.916 20.926 1.00 89.38 94 ALA A N 1
ATOM 674 C CA . ALA A 1 94 ? -11.361 -4.663 21.661 1.00 89.38 94 ALA A CA 1
ATOM 675 C C . ALA A 1 94 ? -12.795 -4.105 21.684 1.00 89.38 94 ALA A C 1
ATOM 677 O O . ALA A 1 94 ? -13.064 -3.194 22.466 1.00 89.38 94 ALA A O 1
ATOM 678 N N . ASP A 1 95 ? -13.708 -4.641 20.866 1.00 91.56 95 ASP A N 1
ATOM 679 C CA . ASP A 1 95 ? -15.123 -4.246 20.821 1.00 91.56 95 ASP A CA 1
ATOM 680 C C . ASP A 1 95 ? -16.034 -5.477 20.601 1.00 91.56 95 ASP A C 1
ATOM 682 O O . ASP A 1 95 ? -16.393 -5.822 19.467 1.00 91.56 95 ASP A O 1
ATOM 686 N N . PRO A 1 96 ? -16.388 -6.205 21.682 1.00 90.81 96 PRO A N 1
ATOM 687 C CA . PRO A 1 96 ? -17.128 -7.458 21.588 1.00 90.81 96 PRO A CA 1
ATOM 688 C C . PRO A 1 96 ? -18.435 -7.343 20.792 1.00 90.81 96 PRO A C 1
ATOM 690 O O . PRO A 1 96 ? -19.304 -6.521 21.075 1.00 90.81 96 PRO A O 1
ATOM 693 N N . GLY A 1 97 ? -18.604 -8.228 19.807 1.00 92.81 97 GLY A N 1
ATOM 694 C CA . GLY A 1 97 ? -19.771 -8.246 18.919 1.00 92.81 97 GLY A CA 1
ATOM 695 C C . GLY A 1 97 ? -19.625 -7.373 17.669 1.00 92.81 97 GLY A C 1
ATOM 696 O O . GLY A 1 97 ? -20.485 -7.436 16.786 1.00 92.81 97 GLY A O 1
ATOM 697 N N . LYS A 1 98 ? -18.537 -6.605 17.543 1.00 93.88 98 LYS A N 1
ATOM 698 C CA . LYS A 1 98 ? -18.154 -5.937 16.295 1.00 93.88 98 LYS A CA 1
ATOM 699 C C . LYS A 1 98 ? -17.235 -6.816 15.456 1.00 93.88 98 LYS A C 1
ATOM 701 O O . LYS A 1 98 ? -16.676 -7.810 15.922 1.00 93.88 98 LYS A O 1
ATOM 706 N N . LYS A 1 99 ? -17.107 -6.444 14.185 1.00 94.69 99 LYS A N 1
ATOM 707 C CA . LYS A 1 99 ? -16.101 -6.980 13.272 1.00 94.69 99 LYS A CA 1
ATOM 708 C C . LYS A 1 99 ? -15.266 -5.831 12.729 1.00 94.69 99 LYS A C 1
ATOM 710 O O . LYS A 1 99 ? -15.818 -4.762 12.478 1.00 94.69 99 LYS A O 1
ATOM 715 N N . VAL A 1 100 ? -13.985 -6.083 12.502 1.00 93.88 100 VAL A N 1
ATOM 716 C CA . VAL A 1 100 ? -13.016 -5.107 11.990 1.00 93.88 100 VAL A CA 1
ATOM 717 C C . VAL A 1 100 ? -12.129 -5.743 10.918 1.00 93.88 100 VAL A C 1
ATOM 719 O O . VAL A 1 100 ? -11.928 -6.966 10.955 1.00 93.88 100 VAL A O 1
ATOM 722 N N . PRO A 1 101 ? -11.612 -4.951 9.961 1.00 93.62 101 PRO A N 1
ATOM 723 C CA . PRO A 1 101 ? -10.540 -5.408 9.095 1.00 93.62 101 PRO A CA 1
ATOM 724 C C . PRO A 1 101 ? -9.233 -5.388 9.884 1.00 93.62 101 PRO A C 1
ATOM 726 O O . PRO A 1 101 ? -9.119 -4.710 10.912 1.00 93.62 101 PRO A O 1
ATOM 729 N N . ALA A 1 102 ? -8.226 -6.101 9.403 1.00 92.56 102 ALA A N 1
ATOM 730 C CA . ALA A 1 102 ? -6.923 -6.117 10.045 1.00 92.56 102 ALA A CA 1
ATOM 731 C C . ALA A 1 102 ? -5.839 -6.434 9.021 1.00 92.56 102 ALA A C 1
ATOM 733 O O . ALA A 1 102 ? -6.051 -7.290 8.168 1.00 92.56 102 ALA A O 1
ATOM 734 N N . LEU A 1 103 ? -4.656 -5.845 9.212 1.00 93.25 103 LEU A N 1
ATOM 735 C CA . LEU A 1 103 ? -3.455 -6.131 8.422 1.00 93.25 103 LEU A CA 1
ATOM 736 C C . LEU A 1 103 ? -3.256 -7.631 8.130 1.00 93.25 103 LEU A C 1
ATOM 738 O O . LEU A 1 103 ? -3.108 -7.987 6.967 1.00 93.25 103 LEU A O 1
ATOM 742 N N . PRO A 1 104 ? -3.305 -8.555 9.116 1.00 93.12 104 PRO A N 1
ATOM 743 C CA . PRO A 1 104 ? -3.139 -9.973 8.807 1.00 93.12 104 PRO A CA 1
ATOM 744 C C . PRO A 1 104 ? -4.227 -10.533 7.883 1.00 93.12 104 PRO A C 1
ATOM 746 O O . PRO A 1 104 ? -3.948 -11.467 7.147 1.00 93.12 104 PRO A O 1
ATOM 749 N N . LEU A 1 105 ? -5.459 -10.017 7.906 1.00 95.25 105 LEU A N 1
ATOM 750 C CA . LEU A 1 105 ? -6.512 -10.475 6.994 1.00 95.25 105 LEU A CA 1
ATOM 751 C C . LEU A 1 105 ? -6.215 -10.015 5.564 1.00 95.25 105 LEU A C 1
ATOM 753 O O . LEU A 1 105 ? -6.242 -10.836 4.648 1.00 95.25 105 LEU A O 1
ATOM 757 N N . ASP A 1 106 ? -5.870 -8.740 5.398 1.00 95.94 106 ASP A N 1
ATOM 758 C CA . ASP A 1 106 ? -5.561 -8.140 4.099 1.00 95.94 106 ASP A CA 1
ATOM 759 C C . ASP A 1 106 ? -4.332 -8.818 3.459 1.00 95.94 106 ASP A C 1
ATOM 761 O O . ASP A 1 106 ? -4.381 -9.253 2.305 1.00 95.94 106 ASP A O 1
ATOM 765 N N . GLU A 1 107 ? -3.265 -9.033 4.237 1.00 95.62 107 GLU A N 1
ATOM 766 C CA . GLU A 1 107 ? -2.048 -9.712 3.777 1.00 95.62 107 GLU A CA 1
ATOM 767 C C . GLU A 1 107 ? -2.271 -11.191 3.452 1.00 95.62 107 GLU A C 1
ATOM 769 O O . GLU A 1 107 ? -1.809 -11.673 2.416 1.00 95.62 107 GLU A O 1
ATOM 774 N N . LEU A 1 108 ? -3.023 -11.924 4.283 1.00 96.06 108 LEU A N 1
ATOM 775 C CA . LEU A 1 108 ? -3.325 -13.334 4.022 1.00 96.06 108 LEU A CA 1
ATOM 776 C C . LEU A 1 108 ? -4.219 -13.508 2.788 1.00 96.06 108 LEU A C 1
ATOM 778 O O . LEU A 1 108 ? -4.084 -14.504 2.071 1.00 96.06 108 LEU A O 1
ATOM 782 N N . GLN A 1 109 ? -5.132 -12.567 2.528 1.00 97.12 109 GLN A N 1
ATOM 783 C CA . GLN A 1 109 ? -5.935 -12.572 1.307 1.00 97.12 109 GLN A CA 1
ATOM 784 C C . GLN A 1 109 ? -5.070 -12.263 0.080 1.00 97.12 109 GLN A C 1
ATOM 786 O O . GLN A 1 109 ? -5.155 -12.979 -0.921 1.00 97.12 109 GLN A O 1
ATOM 791 N N . ALA A 1 110 ? -4.189 -11.263 0.170 1.00 96.81 110 ALA A N 1
ATOM 792 C CA . ALA A 1 110 ? -3.250 -10.929 -0.894 1.00 96.81 110 ALA A CA 1
ATOM 793 C C . ALA A 1 110 ? -2.286 -12.085 -1.200 1.00 96.81 110 ALA A C 1
ATOM 795 O O . ALA A 1 110 ? -2.094 -12.441 -2.362 1.00 96.81 110 ALA A O 1
ATOM 796 N N . ALA A 1 111 ? -1.737 -12.740 -0.175 1.00 95.69 111 ALA A N 1
ATOM 797 C CA . ALA A 1 111 ? -0.874 -13.909 -0.323 1.00 95.69 111 ALA A CA 1
ATOM 798 C C . ALA A 1 111 ? -1.584 -15.094 -0.999 1.00 95.69 111 ALA A C 1
ATOM 800 O O . ALA A 1 111 ? -0.942 -15.879 -1.698 1.00 95.69 111 ALA A O 1
ATOM 801 N N . ALA A 1 112 ? -2.897 -15.231 -0.799 1.00 95.88 112 ALA A N 1
ATOM 802 C CA . ALA A 1 112 ? -3.688 -16.296 -1.402 1.00 95.88 112 ALA A CA 1
ATOM 803 C C . ALA A 1 112 ? -4.110 -16.000 -2.850 1.00 95.88 112 ALA A C 1
ATOM 805 O O . ALA A 1 112 ? -4.215 -16.939 -3.642 1.00 95.88 112 ALA A O 1
ATOM 806 N N . PHE A 1 113 ? -4.379 -14.735 -3.195 1.00 96.44 113 PHE A N 1
ATOM 807 C CA . PHE A 1 113 ? -5.123 -14.410 -4.418 1.00 96.44 113 PHE A CA 1
ATOM 808 C C . PHE A 1 113 ? -4.541 -13.303 -5.303 1.00 96.44 113 PHE A C 1
ATOM 810 O O . PHE A 1 113 ? -5.002 -13.178 -6.439 1.00 96.44 113 PHE A O 1
ATOM 817 N N . GLN A 1 114 ? -3.549 -12.520 -4.860 1.00 96.38 114 GLN A N 1
ATOM 818 C CA . GLN A 1 114 ? -2.960 -11.489 -5.719 1.00 96.38 114 GLN A CA 1
ATOM 819 C C . GLN A 1 114 ? -2.262 -12.137 -6.921 1.00 96.38 114 GLN A C 1
ATOM 821 O O . GLN A 1 114 ? -1.318 -12.921 -6.785 1.00 96.38 114 GLN A O 1
ATOM 826 N N . ALA A 1 115 ? -2.717 -11.780 -8.120 1.00 91.88 115 ALA A N 1
ATOM 827 C CA . ALA A 1 115 ? -2.067 -12.180 -9.356 1.00 91.88 115 ALA A CA 1
ATOM 828 C C . ALA A 1 115 ? -0.793 -11.356 -9.594 1.00 91.88 115 ALA A C 1
ATOM 830 O O . ALA A 1 115 ? -0.653 -10.232 -9.112 1.00 91.88 115 ALA A O 1
ATOM 831 N N . LYS A 1 116 ? 0.142 -11.903 -10.380 1.00 87.62 116 LYS A N 1
ATOM 832 C CA . LYS A 1 116 ? 1.322 -11.146 -10.812 1.00 87.62 116 LYS A CA 1
ATOM 833 C C . LYS A 1 116 ? 0.915 -9.936 -11.679 1.00 87.62 116 LYS A C 1
ATOM 835 O O . LYS A 1 116 ? 0.023 -10.086 -12.513 1.00 87.62 116 LYS A O 1
ATOM 840 N N . PRO A 1 117 ? 1.633 -8.802 -11.574 1.00 92.69 117 PRO A N 1
ATOM 841 C CA . PRO A 1 117 ? 2.751 -8.567 -10.659 1.00 92.69 117 PRO A CA 1
ATOM 842 C C . PRO A 1 117 ? 2.268 -8.310 -9.224 1.00 92.69 117 PRO A C 1
ATOM 844 O O . PRO A 1 117 ? 1.272 -7.633 -9.005 1.00 92.69 117 PRO A O 1
ATOM 847 N N . ILE A 1 118 ? 2.997 -8.870 -8.258 1.00 93.81 118 ILE A N 1
ATOM 848 C CA . ILE A 1 118 ? 2.693 -8.759 -6.827 1.00 93.81 118 ILE A CA 1
ATOM 849 C C . ILE A 1 118 ? 3.592 -7.663 -6.262 1.00 93.81 118 ILE A C 1
ATOM 851 O O . ILE A 1 118 ? 4.818 -7.777 -6.371 1.00 93.81 118 ILE A O 1
ATOM 855 N N . ALA A 1 119 ? 3.005 -6.620 -5.680 1.00 95.12 119 ALA A N 1
ATOM 856 C CA . ALA A 1 119 ? 3.767 -5.634 -4.933 1.00 95.12 119 ALA A CA 1
ATOM 857 C C . ALA A 1 119 ? 4.312 -6.296 -3.657 1.00 95.12 119 ALA A C 1
ATOM 859 O O . ALA A 1 119 ? 3.591 -6.951 -2.907 1.00 95.12 119 ALA A O 1
ATOM 860 N N . LEU A 1 120 ? 5.627 -6.212 -3.484 1.00 94.88 120 LEU A N 1
ATOM 861 C CA . LEU A 1 120 ? 6.349 -6.615 -2.282 1.00 94.88 120 LEU A CA 1
ATOM 862 C C . LEU A 1 120 ? 7.347 -5.505 -1.982 1.00 94.88 120 LEU A C 1
ATOM 864 O O . LEU A 1 120 ? 7.893 -4.922 -2.924 1.00 94.88 120 LEU A O 1
ATOM 868 N N . VAL A 1 121 ? 7.652 -5.283 -0.703 1.00 95.50 121 VAL A N 1
ATOM 869 C CA . VAL A 1 121 ? 8.533 -4.189 -0.264 1.00 95.50 121 VAL A CA 1
ATOM 870 C C . VAL A 1 121 ? 9.845 -4.189 -1.065 1.00 95.50 121 VAL A C 1
ATOM 872 O O . VAL A 1 121 ? 10.556 -5.208 -1.048 1.00 95.50 121 VAL A O 1
ATOM 875 N N . PRO A 1 122 ? 10.170 -3.116 -1.813 1.00 95.62 122 PRO A N 1
ATOM 876 C CA . PRO A 1 122 ? 11.371 -3.055 -2.638 1.00 95.62 122 PRO A CA 1
ATOM 877 C C . PRO A 1 122 ? 12.620 -2.718 -1.804 1.00 95.62 122 PRO A C 1
ATOM 879 O O . PRO A 1 122 ? 12.546 -2.199 -0.698 1.00 95.62 122 PRO A O 1
ATOM 882 N N . ASN A 1 123 ? 13.818 -3.021 -2.312 1.00 95.12 123 ASN A N 1
ATOM 883 C CA . ASN A 1 123 ? 15.054 -2.893 -1.525 1.00 95.12 123 ASN A CA 1
ATOM 884 C C . ASN A 1 123 ? 15.556 -1.455 -1.279 1.00 95.12 123 ASN A C 1
ATOM 886 O O . ASN A 1 123 ? 16.526 -1.298 -0.537 1.00 95.12 123 ASN A O 1
ATOM 890 N N . LEU A 1 124 ? 14.959 -0.441 -1.914 1.00 94.88 124 LEU A N 1
ATOM 891 C CA . LEU A 1 124 ? 15.231 0.984 -1.676 1.00 94.88 124 LEU A CA 1
ATOM 892 C C . LEU A 1 124 ? 14.080 1.696 -0.954 1.00 94.88 124 LEU A C 1
ATOM 894 O O . LEU A 1 124 ? 14.109 2.919 -0.850 1.00 94.88 124 LEU A O 1
ATOM 898 N N . ASP A 1 125 ? 13.094 0.950 -0.458 1.00 94.38 125 ASP A N 1
ATOM 899 C CA . ASP A 1 125 ? 12.056 1.495 0.412 1.00 94.38 125 ASP A CA 1
ATOM 900 C C . ASP A 1 125 ? 12.710 2.133 1.667 1.00 94.38 125 ASP A C 1
ATOM 902 O O . ASP A 1 125 ? 13.548 1.487 2.319 1.00 94.38 125 ASP A O 1
ATOM 906 N N . PRO A 1 126 ? 12.383 3.398 2.010 1.00 92.12 126 PRO A N 1
ATOM 907 C CA . PRO A 1 126 ? 12.964 4.110 3.152 1.00 92.12 126 PRO A CA 1
ATOM 908 C C . PRO A 1 126 ? 12.853 3.361 4.490 1.00 92.12 126 PRO A C 1
ATOM 910 O O . PRO A 1 126 ? 13.750 3.455 5.339 1.00 92.12 126 PRO A O 1
ATOM 913 N N . MET A 1 127 ? 11.799 2.567 4.674 1.00 91.94 127 MET A N 1
ATOM 914 C CA . MET A 1 127 ? 11.534 1.782 5.876 1.00 91.94 127 MET A CA 1
ATOM 915 C C . MET A 1 127 ? 12.506 0.619 6.045 1.00 91.94 127 MET A C 1
ATOM 917 O O . MET A 1 127 ? 12.741 0.184 7.176 1.00 91.94 127 MET A O 1
ATOM 921 N N . VAL A 1 128 ? 13.165 0.162 4.978 1.00 94.56 128 VAL A N 1
ATOM 922 C CA . VAL A 1 128 ? 14.114 -0.967 5.020 1.00 94.56 128 VAL A CA 1
ATOM 923 C C . VAL A 1 128 ? 15.577 -0.560 4.832 1.00 94.56 128 VAL A C 1
ATOM 925 O O . VAL A 1 128 ? 16.467 -1.414 4.849 1.00 94.56 128 VAL A O 1
ATOM 928 N N . LEU A 1 129 ? 15.864 0.743 4.761 1.00 94.94 129 LEU A N 1
ATOM 929 C CA . LEU A 1 129 ? 17.235 1.257 4.745 1.00 94.94 129 LEU A CA 1
ATOM 930 C C . LEU A 1 129 ? 17.851 1.322 6.151 1.00 94.94 129 LEU A C 1
ATOM 932 O O . LEU A 1 129 ? 17.185 1.619 7.147 1.00 94.94 129 LEU A O 1
ATOM 936 N N . VAL A 1 130 ? 19.162 1.100 6.237 1.00 97.19 130 VAL A N 1
ATOM 937 C CA . VAL A 1 130 ? 19.986 1.373 7.427 1.00 97.19 130 VAL A CA 1
ATOM 938 C C . VAL A 1 130 ? 21.043 2.387 7.020 1.00 97.19 130 VAL A C 1
ATOM 940 O O . VAL A 1 130 ? 21.833 2.111 6.123 1.00 97.19 130 VAL A O 1
ATOM 943 N N . ASN A 1 131 ? 21.055 3.571 7.641 1.00 95.75 131 ASN A N 1
ATOM 944 C CA . ASN A 1 131 ? 21.958 4.672 7.268 1.00 95.75 131 ASN A CA 1
ATOM 945 C C . ASN A 1 131 ? 21.916 4.995 5.759 1.00 95.75 131 ASN A C 1
ATOM 947 O O . ASN A 1 131 ? 22.952 5.196 5.126 1.00 95.75 131 ASN A O 1
ATOM 951 N N . ASN A 1 132 ? 20.708 5.004 5.182 1.00 93.06 132 ASN A N 1
ATOM 952 C CA . ASN A 1 132 ? 20.460 5.215 3.752 1.00 93.06 132 ASN A CA 1
ATOM 953 C C . ASN A 1 132 ? 21.097 4.158 2.821 1.00 93.06 132 ASN A C 1
ATOM 955 O O . ASN A 1 132 ? 21.331 4.417 1.643 1.00 93.06 132 ASN A O 1
ATOM 959 N N . GLN A 1 133 ? 21.408 2.969 3.347 1.00 95.69 133 GLN A N 1
ATOM 960 C CA . GLN A 1 133 ? 21.947 1.837 2.593 1.00 95.69 133 GLN A CA 1
ATOM 961 C C . GLN A 1 133 ? 20.990 0.646 2.631 1.00 95.69 133 GLN A C 1
ATOM 963 O O . GLN A 1 133 ? 20.314 0.403 3.634 1.00 95.69 133 GLN A O 1
ATOM 968 N N . ARG A 1 134 ? 20.962 -0.118 1.532 1.00 96.62 134 ARG A N 1
ATOM 969 C CA . ARG A 1 134 ? 20.160 -1.345 1.410 1.00 96.62 134 ARG A CA 1
ATOM 970 C C . ARG A 1 134 ? 20.607 -2.366 2.452 1.00 96.62 134 ARG A C 1
ATOM 972 O O . ARG A 1 134 ? 21.805 -2.592 2.614 1.00 96.62 134 ARG A O 1
ATOM 979 N N . ASN A 1 135 ? 19.655 -3.016 3.112 1.00 97.88 135 ASN A N 1
ATOM 980 C CA . ASN A 1 135 ? 19.944 -3.997 4.149 1.00 97.88 135 ASN A CA 1
ATOM 981 C C . ASN A 1 135 ? 18.999 -5.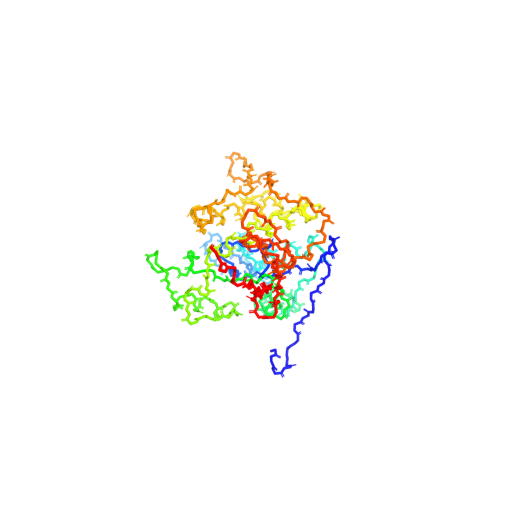202 4.027 1.00 97.88 135 ASN A C 1
ATOM 983 O O . ASN A 1 135 ? 17.784 -5.055 4.140 1.00 97.88 135 ASN A O 1
ATOM 987 N N . LEU A 1 136 ? 19.561 -6.389 3.767 1.00 97.88 136 LEU A N 1
ATOM 988 C CA . LEU A 1 136 ? 18.780 -7.610 3.541 1.00 97.88 136 LEU A CA 1
ATOM 989 C C . LEU A 1 136 ? 18.016 -8.046 4.794 1.00 97.88 136 LEU A C 1
ATOM 991 O O . LEU A 1 136 ? 16.850 -8.421 4.695 1.00 97.88 136 LEU A O 1
ATOM 995 N N . ASP A 1 137 ? 18.646 -7.949 5.964 1.00 98.25 137 ASP A N 1
ATOM 996 C CA . ASP A 1 137 ? 18.042 -8.369 7.227 1.00 98.25 137 ASP A CA 1
ATOM 997 C C . ASP A 1 137 ? 16.854 -7.479 7.594 1.00 98.25 137 ASP A C 1
ATOM 999 O O . ASP A 1 137 ? 15.794 -7.989 7.944 1.00 98.25 137 ASP A O 1
ATOM 1003 N N . LYS A 1 138 ? 16.987 -6.154 7.447 1.00 97.56 138 LYS A N 1
ATOM 1004 C CA . LYS A 1 138 ? 15.898 -5.203 7.702 1.00 97.56 138 LYS A CA 1
ATOM 1005 C C . LYS A 1 138 ? 14.755 -5.379 6.704 1.00 97.56 138 LYS A C 1
ATOM 1007 O O . LYS A 1 138 ? 13.599 -5.380 7.117 1.00 97.56 138 LYS A O 1
ATOM 1012 N N . LEU A 1 139 ? 15.067 -5.592 5.424 1.00 97.12 139 LEU A N 1
ATOM 1013 C CA . LEU A 1 139 ? 14.069 -5.909 4.401 1.00 97.12 139 LEU A CA 1
ATOM 1014 C C . LEU A 1 139 ? 13.286 -7.179 4.752 1.00 97.12 139 LEU A C 1
ATOM 1016 O O . LEU A 1 139 ? 12.058 -7.173 4.742 1.00 97.12 139 LEU A O 1
ATOM 1020 N N . ASN A 1 140 ? 13.983 -8.267 5.077 1.00 97.75 140 ASN A N 1
ATOM 1021 C CA . ASN A 1 140 ? 13.333 -9.527 5.419 1.00 97.75 140 ASN A CA 1
ATOM 1022 C C . ASN A 1 140 ? 12.571 -9.439 6.744 1.00 97.75 140 ASN A C 1
ATOM 1024 O O . ASN A 1 140 ? 11.485 -9.998 6.839 1.00 97.75 140 ASN A O 1
ATOM 1028 N N . ALA A 1 141 ? 13.086 -8.712 7.739 1.00 96.94 141 ALA A N 1
ATOM 1029 C CA . ALA A 1 141 ? 12.378 -8.467 8.992 1.00 96.94 141 ALA A CA 1
ATOM 1030 C C . ALA A 1 141 ? 11.069 -7.702 8.758 1.00 96.94 141 ALA A C 1
ATOM 1032 O O . ALA A 1 141 ? 10.038 -8.094 9.302 1.00 96.94 141 ALA A O 1
ATOM 1033 N N . TYR A 1 142 ? 11.093 -6.670 7.905 1.00 95.44 142 TYR A N 1
ATOM 1034 C CA . TYR A 1 142 ? 9.881 -5.962 7.501 1.00 95.44 142 TYR A CA 1
ATOM 1035 C C . TYR A 1 142 ? 8.910 -6.925 6.813 1.00 95.44 142 TYR A C 1
ATOM 1037 O O . TYR A 1 142 ? 7.778 -7.066 7.262 1.00 95.44 142 TYR A O 1
ATOM 1045 N N . ARG A 1 143 ? 9.362 -7.653 5.781 1.00 95.38 143 ARG A N 1
ATOM 1046 C CA . ARG A 1 143 ? 8.517 -8.590 5.024 1.00 95.38 143 ARG A CA 1
ATOM 1047 C C . ARG A 1 143 ? 7.883 -9.666 5.899 1.00 95.38 143 ARG A C 1
ATOM 1049 O O . ARG A 1 143 ? 6.697 -9.925 5.756 1.00 95.38 143 ARG A O 1
ATOM 1056 N N . VAL A 1 144 ? 8.628 -10.247 6.838 1.00 95.44 144 VAL A N 1
ATOM 1057 C CA . VAL A 1 144 ? 8.072 -11.199 7.815 1.00 95.44 144 VAL A CA 1
ATOM 1058 C C . VAL A 1 144 ? 6.996 -10.538 8.677 1.00 95.44 144 VAL A C 1
ATOM 1060 O O . VAL A 1 144 ? 5.965 -11.156 8.931 1.00 95.44 144 VAL A O 1
ATOM 1063 N N . GLY A 1 145 ? 7.210 -9.290 9.103 1.00 92.94 145 GLY A N 1
ATOM 1064 C CA . GLY A 1 145 ? 6.242 -8.526 9.892 1.00 92.94 145 GLY A CA 1
ATOM 1065 C C . GLY A 1 145 ? 4.897 -8.300 9.192 1.00 92.94 145 GLY A C 1
ATOM 1066 O O . GLY A 1 145 ? 3.891 -8.128 9.876 1.00 92.94 145 GLY A O 1
ATOM 1067 N N . VAL A 1 146 ? 4.874 -8.357 7.857 1.00 93.00 146 VAL A N 1
ATOM 1068 C CA . VAL A 1 146 ? 3.686 -8.140 7.013 1.00 93.00 146 VAL A CA 1
ATOM 1069 C C . VAL A 1 146 ? 3.331 -9.363 6.150 1.00 93.00 146 VAL A C 1
ATOM 1071 O O . VAL A 1 146 ? 2.710 -9.236 5.104 1.00 93.00 146 VAL A O 1
ATOM 1074 N N . ASP A 1 147 ? 3.744 -10.568 6.558 1.00 93.56 147 ASP A N 1
ATOM 1075 C CA . ASP A 1 147 ? 3.447 -11.846 5.874 1.00 93.56 147 ASP A CA 1
ATOM 1076 C C . ASP A 1 147 ? 3.864 -11.913 4.385 1.00 93.56 147 ASP A C 1
ATOM 1078 O O . ASP A 1 147 ? 3.276 -12.609 3.552 1.00 93.56 147 ASP A O 1
ATOM 1082 N N . GLN A 1 148 ? 4.920 -11.195 4.015 1.00 94.44 148 GLN A N 1
ATOM 1083 C CA . GLN A 1 148 ? 5.510 -11.237 2.682 1.00 94.44 148 GLN A CA 1
ATOM 1084 C C . GLN A 1 148 ? 6.660 -12.232 2.586 1.00 94.44 148 GLN A C 1
ATOM 1086 O O . GLN A 1 148 ? 7.396 -12.497 3.537 1.00 94.44 148 GLN A O 1
ATOM 1091 N N . GLN A 1 149 ? 6.864 -12.753 1.376 1.00 93.38 149 GLN A N 1
ATOM 1092 C CA . GLN A 1 149 ? 7.942 -13.694 1.109 1.00 93.38 149 GLN A CA 1
ATOM 1093 C C . GLN A 1 149 ? 9.320 -13.022 1.245 1.00 93.38 149 GLN A C 1
ATOM 1095 O O . GLN A 1 149 ? 9.647 -12.061 0.540 1.00 93.38 149 GLN A O 1
ATOM 1100 N N . VAL A 1 150 ? 10.156 -13.577 2.124 1.00 96.19 150 VAL A N 1
ATOM 1101 C CA . VAL A 1 150 ? 11.564 -13.184 2.274 1.00 96.19 150 VAL A CA 1
ATOM 1102 C C . VAL A 1 150 ? 12.386 -13.529 1.034 1.00 96.19 150 VAL A C 1
ATOM 1104 O O . VAL A 1 150 ? 12.037 -14.418 0.257 1.00 96.19 150 VAL A O 1
ATOM 1107 N N . THR A 1 151 ? 13.510 -12.840 0.868 1.00 95.25 151 THR A N 1
ATOM 1108 C CA . THR A 1 151 ? 14.490 -13.114 -0.186 1.00 95.25 151 THR A CA 1
ATOM 1109 C C . THR A 1 151 ? 15.855 -13.444 0.415 1.00 95.25 151 THR A C 1
ATOM 1111 O O . THR A 1 151 ? 16.206 -12.951 1.482 1.00 95.25 151 THR A O 1
ATOM 1114 N N . ASN A 1 152 ? 16.656 -14.243 -0.288 1.00 95.12 152 ASN A N 1
ATOM 1115 C CA . ASN A 1 152 ? 18.058 -14.479 0.073 1.00 95.12 152 ASN A CA 1
ATOM 1116 C C . ASN A 1 152 ? 19.020 -13.487 -0.607 1.00 95.12 152 ASN A C 1
ATOM 1118 O O . ASN A 1 152 ? 20.211 -13.491 -0.314 1.00 95.12 152 ASN A O 1
ATOM 1122 N N . ASP A 1 153 ? 18.517 -12.653 -1.521 1.00 91.62 153 ASP A N 1
ATOM 1123 C CA . ASP A 1 153 ? 19.305 -11.689 -2.288 1.00 91.62 153 ASP A CA 1
ATOM 1124 C C . ASP A 1 153 ? 18.508 -10.395 -2.526 1.00 91.62 153 ASP A C 1
ATOM 1126 O O . ASP A 1 153 ? 17.376 -10.402 -3.024 1.00 91.62 153 ASP A O 1
ATOM 1130 N N . LEU A 1 154 ? 19.128 -9.255 -2.213 1.00 91.12 154 LEU A N 1
ATOM 1131 C CA . LEU A 1 154 ? 18.573 -7.927 -2.470 1.00 91.12 154 LEU A CA 1
ATOM 1132 C C . LEU A 1 154 ? 18.238 -7.706 -3.950 1.00 91.12 154 LEU A C 1
ATOM 1134 O O . LEU A 1 154 ? 17.332 -6.924 -4.238 1.00 91.12 154 LEU A O 1
ATOM 1138 N N . ALA A 1 155 ? 18.927 -8.369 -4.883 1.00 86.94 155 ALA A N 1
ATOM 1139 C CA . ALA A 1 155 ? 18.647 -8.264 -6.312 1.00 86.94 155 ALA A CA 1
ATOM 1140 C C . ALA A 1 155 ? 17.242 -8.769 -6.691 1.00 86.94 155 ALA A C 1
ATOM 1142 O O . ALA A 1 155 ? 16.673 -8.289 -7.670 1.00 86.94 155 ALA A O 1
ATOM 1143 N N . GLN A 1 156 ? 16.654 -9.677 -5.902 1.00 83.94 156 GLN A N 1
ATOM 1144 C CA . GLN A 1 156 ? 15.292 -10.184 -6.123 1.00 83.94 156 GLN A CA 1
ATOM 1145 C C . GLN A 1 156 ? 14.212 -9.167 -5.716 1.00 83.94 156 GLN A C 1
ATOM 1147 O O . GLN A 1 156 ? 13.082 -9.243 -6.188 1.00 83.94 156 GLN A O 1
ATOM 1152 N N . SER A 1 157 ? 14.561 -8.180 -4.887 1.00 89.25 157 SER A N 1
ATOM 1153 C CA . SER A 1 157 ? 13.675 -7.094 -4.445 1.00 89.25 157 SER A CA 1
ATOM 1154 C C . SER A 1 157 ? 13.991 -5.805 -5.204 1.00 89.25 157 SER A C 1
ATOM 1156 O O . SER A 1 157 ? 14.318 -4.772 -4.623 1.00 89.25 157 SER A O 1
ATOM 1158 N N . ASN A 1 158 ? 13.976 -5.902 -6.533 1.00 89.50 158 ASN A N 1
ATOM 1159 C CA . ASN A 1 158 ? 14.462 -4.881 -7.457 1.00 89.50 158 ASN A CA 1
ATOM 1160 C C . ASN A 1 158 ? 13.540 -3.646 -7.503 1.00 89.50 158 ASN A C 1
ATOM 1162 O O . ASN A 1 158 ? 12.461 -3.687 -8.093 1.00 89.50 158 ASN A O 1
ATOM 1166 N N . THR A 1 159 ? 13.992 -2.530 -6.923 1.00 94.12 159 THR A N 1
ATOM 1167 C CA . THR A 1 159 ? 13.225 -1.270 -6.915 1.00 94.12 159 THR A CA 1
ATOM 1168 C C . THR A 1 159 ? 12.941 -0.708 -8.320 1.00 94.12 159 THR A C 1
ATOM 1170 O O . THR A 1 159 ? 11.798 -0.338 -8.568 1.00 94.12 159 THR A O 1
ATOM 1173 N N . PRO A 1 160 ? 13.884 -0.672 -9.287 1.00 92.50 160 PRO A N 1
ATOM 1174 C CA . PRO A 1 160 ? 13.551 -0.296 -10.668 1.00 92.50 160 PRO A CA 1
ATOM 1175 C C . PRO A 1 160 ? 12.397 -1.103 -11.294 1.00 92.50 160 PRO A C 1
ATOM 1177 O O . PRO A 1 160 ? 11.535 -0.536 -11.970 1.00 92.50 160 PRO A O 1
ATOM 1180 N N . ALA A 1 161 ? 12.334 -2.415 -11.049 1.00 90.06 161 ALA A N 1
ATOM 1181 C CA . ALA A 1 161 ? 11.220 -3.242 -11.514 1.00 90.06 161 ALA A CA 1
ATOM 1182 C C . ALA A 1 161 ? 9.904 -2.858 -10.814 1.00 90.06 161 ALA A C 1
ATOM 1184 O O . ALA A 1 161 ? 8.890 -2.680 -11.487 1.00 90.06 161 ALA A O 1
ATOM 1185 N N . TYR A 1 162 ? 9.937 -2.646 -9.493 1.00 94.31 162 TYR A N 1
ATOM 1186 C CA . TYR A 1 162 ? 8.792 -2.144 -8.723 1.00 94.31 162 TYR A CA 1
ATOM 1187 C C . TYR A 1 162 ? 8.272 -0.813 -9.285 1.00 94.31 162 TYR A C 1
ATOM 1189 O O . TYR A 1 162 ? 7.094 -0.695 -9.604 1.00 94.31 162 TYR A O 1
ATOM 1197 N N . CYS A 1 163 ? 9.159 0.160 -9.511 1.00 95.44 163 CYS A N 1
ATOM 1198 C CA . CYS A 1 163 ? 8.829 1.453 -10.112 1.00 95.44 163 CYS A CA 1
ATOM 1199 C C . CYS A 1 163 ? 8.204 1.327 -11.508 1.00 95.44 163 CYS A C 1
ATOM 1201 O O . CYS A 1 163 ? 7.307 2.096 -11.858 1.00 95.44 163 CYS A O 1
ATOM 1203 N N . SER A 1 164 ? 8.659 0.358 -12.306 1.00 92.38 164 SER A N 1
ATOM 1204 C CA . SER A 1 164 ? 8.093 0.092 -13.631 1.00 92.38 164 SER A CA 1
ATOM 1205 C C . SER A 1 164 ? 6.652 -0.418 -13.529 1.00 92.38 164 SER A C 1
ATOM 1207 O O . SER A 1 164 ? 5.780 0.079 -14.241 1.00 92.38 164 SER A O 1
ATOM 1209 N N . PHE A 1 165 ? 6.379 -1.358 -12.615 1.00 92.69 165 PHE A N 1
ATOM 1210 C CA . PHE A 1 165 ? 5.024 -1.865 -12.376 1.00 92.69 165 PHE A CA 1
ATOM 1211 C C . PHE A 1 165 ? 4.105 -0.812 -11.761 1.00 92.69 165 PHE A C 1
ATOM 1213 O O . PHE A 1 165 ? 2.989 -0.643 -12.252 1.00 92.69 165 PHE A O 1
ATOM 1220 N N . LEU A 1 166 ? 4.594 -0.051 -10.777 1.00 94.69 166 LEU A N 1
ATOM 1221 C CA . LEU A 1 166 ? 3.871 1.067 -10.176 1.00 94.69 166 LEU A CA 1
ATOM 1222 C C . LEU A 1 166 ? 3.413 2.046 -11.262 1.00 94.69 166 LEU A C 1
ATOM 1224 O O . LEU A 1 166 ? 2.220 2.304 -11.397 1.00 94.69 166 LEU A O 1
ATOM 1228 N N . ARG A 1 167 ? 4.338 2.504 -12.117 1.00 93.44 167 ARG A N 1
ATOM 1229 C CA . ARG A 1 167 ? 4.033 3.427 -13.222 1.00 93.44 167 ARG A CA 1
ATOM 1230 C C . ARG A 1 167 ? 3.058 2.852 -14.249 1.00 93.44 167 ARG A C 1
ATOM 1232 O O . ARG A 1 167 ? 2.260 3.598 -14.809 1.00 93.44 167 ARG A O 1
ATOM 1239 N N . MET A 1 168 ? 3.158 1.561 -14.552 1.00 88.31 168 MET A N 1
ATOM 1240 C CA . MET A 1 168 ? 2.341 0.913 -15.581 1.00 88.31 168 MET A CA 1
ATOM 1241 C C . MET A 1 168 ? 0.904 0.649 -15.109 1.00 88.31 168 MET A C 1
ATOM 1243 O O . MET A 1 168 ? -0.040 0.794 -15.889 1.00 88.31 168 MET A O 1
ATOM 1247 N N . ILE A 1 169 ? 0.736 0.253 -13.847 1.00 92.00 169 ILE A N 1
ATOM 1248 C CA . ILE A 1 169 ? -0.532 -0.268 -13.325 1.00 92.00 169 ILE A CA 1
ATOM 1249 C C . ILE A 1 169 ? -1.292 0.797 -12.544 1.00 92.00 169 ILE A C 1
ATOM 1251 O O . ILE A 1 169 ? -2.466 1.011 -12.838 1.00 92.00 169 ILE A O 1
ATOM 1255 N N . GLY A 1 170 ? -0.632 1.490 -11.611 1.00 93.25 170 GLY A N 1
ATOM 1256 C CA . GLY A 1 170 ? -1.281 2.429 -10.693 1.00 93.25 170 GLY A CA 1
ATOM 1257 C C . GLY A 1 170 ? -2.145 3.474 -11.406 1.00 93.25 170 GLY A C 1
ATOM 1258 O O . GLY A 1 170 ? -3.357 3.500 -11.194 1.00 93.25 170 GLY A O 1
ATOM 1259 N N . PRO A 1 171 ? -1.589 4.267 -12.340 1.00 93.31 171 PRO A N 1
ATOM 1260 C CA . PRO A 1 171 ? -2.356 5.283 -13.057 1.00 93.31 171 PRO A CA 1
ATOM 1261 C C . PRO A 1 171 ? -3.500 4.701 -13.902 1.00 93.31 171 PRO A C 1
ATOM 1263 O O . PRO A 1 171 ? -4.588 5.271 -13.957 1.00 93.31 171 PRO A O 1
ATOM 1266 N N . SER A 1 172 ? -3.282 3.544 -14.538 1.00 88.25 172 SER A N 1
ATOM 1267 C CA . SER A 1 172 ? -4.314 2.851 -15.325 1.00 88.25 172 SER A CA 1
ATOM 1268 C C . SER A 1 172 ? -5.485 2.417 -14.442 1.00 88.25 172 SER A C 1
ATOM 1270 O O . SER A 1 172 ? -6.644 2.562 -14.831 1.00 88.25 172 SER A O 1
ATOM 1272 N N . ARG A 1 173 ? -5.184 1.912 -13.238 1.00 91.50 173 ARG A N 1
ATOM 1273 C CA . ARG A 1 173 ? -6.187 1.529 -12.245 1.00 91.50 173 ARG A CA 1
ATOM 1274 C C . ARG A 1 173 ? -6.953 2.748 -11.735 1.00 91.50 173 ARG A C 1
ATOM 1276 O O . ARG A 1 173 ? -8.177 2.717 -11.727 1.00 91.50 173 ARG A O 1
ATOM 1283 N N . MET A 1 174 ? -6.259 3.839 -11.405 1.00 93.69 174 MET A N 1
ATOM 1284 C CA . MET A 1 174 ? -6.890 5.088 -10.958 1.00 93.69 174 MET A CA 1
ATOM 1285 C C . MET A 1 174 ? -7.847 5.662 -12.007 1.00 93.69 174 MET A C 1
ATOM 1287 O O . MET A 1 174 ? -8.940 6.096 -11.655 1.00 93.69 174 MET A O 1
ATOM 1291 N N . LEU A 1 175 ? -7.486 5.620 -13.295 1.00 89.88 175 LEU A N 1
ATOM 1292 C CA . LEU A 1 175 ? -8.380 6.039 -14.380 1.00 89.88 175 LEU A CA 1
ATOM 1293 C C . LEU A 1 175 ? -9.647 5.181 -14.446 1.00 89.88 175 LEU A C 1
ATOM 1295 O O . LEU A 1 175 ? -10.748 5.727 -14.545 1.00 89.88 175 LEU A O 1
ATOM 1299 N N . LEU A 1 176 ? -9.492 3.858 -14.372 1.00 88.06 176 LEU A N 1
ATOM 1300 C CA . LEU A 1 176 ? -10.605 2.909 -14.403 1.00 88.06 176 LEU A CA 1
ATOM 1301 C C . LEU A 1 176 ? -11.554 3.092 -13.206 1.00 88.06 176 LEU A C 1
ATOM 1303 O O . LEU A 1 176 ? -12.772 3.064 -13.374 1.00 88.06 176 LEU A O 1
ATOM 1307 N N . ASP A 1 177 ? -10.991 3.348 -12.027 1.00 93.06 177 ASP A N 1
ATOM 1308 C CA . ASP A 1 177 ? -11.726 3.512 -10.772 1.00 93.06 177 ASP A CA 1
ATOM 1309 C C . ASP A 1 177 ? -12.250 4.939 -10.544 1.00 93.06 177 ASP A C 1
ATOM 1311 O O . ASP A 1 177 ? -13.103 5.151 -9.679 1.00 93.06 177 ASP A O 1
ATOM 1315 N N . SER A 1 178 ? -11.788 5.922 -11.327 1.00 94.00 178 SER A N 1
ATOM 1316 C CA . SER A 1 178 ? -12.116 7.345 -11.155 1.00 94.00 178 SER A CA 1
ATOM 1317 C C . SER A 1 178 ? -13.617 7.661 -11.043 1.00 94.00 178 SER A C 1
ATOM 1319 O O . SER A 1 178 ? -13.961 8.482 -10.183 1.00 94.00 178 SER A O 1
ATOM 1321 N N . PRO A 1 179 ? -14.550 7.004 -11.777 1.00 93.75 179 PRO A N 1
ATOM 1322 C CA . PRO A 1 179 ? -15.982 7.268 -11.616 1.00 93.75 179 PRO A CA 1
ATOM 1323 C C . PRO A 1 179 ? -16.516 6.891 -10.228 1.00 93.75 179 PRO A C 1
ATOM 1325 O O . PRO A 1 179 ? -17.562 7.389 -9.811 1.00 93.75 179 PRO A O 1
ATOM 1328 N N . PHE A 1 180 ? -15.816 6.005 -9.516 1.00 95.50 180 PHE A N 1
ATOM 1329 C CA . PHE A 1 180 ? -16.206 5.490 -8.208 1.00 95.50 180 PHE A CA 1
ATOM 1330 C C . PHE A 1 180 ? -15.440 6.143 -7.058 1.00 95.50 180 PHE A C 1
ATOM 1332 O O . PHE A 1 180 ? -15.956 6.166 -5.943 1.00 95.50 180 PHE A O 1
ATOM 1339 N N . THR A 1 181 ? -14.248 6.693 -7.308 1.00 96.38 181 THR A N 1
ATOM 1340 C CA . THR A 1 181 ? -13.365 7.266 -6.277 1.00 96.38 181 THR A CA 1
ATOM 1341 C C . THR A 1 181 ? -13.377 8.796 -6.235 1.00 96.38 181 THR A C 1
ATOM 1343 O O . THR A 1 181 ? -13.179 9.365 -5.163 1.00 96.38 181 THR A O 1
ATOM 1346 N N . ALA A 1 182 ? -13.679 9.489 -7.341 1.00 94.94 182 ALA A N 1
ATOM 1347 C CA . ALA A 1 182 ? -13.674 10.959 -7.383 1.00 94.94 182 ALA A CA 1
ATOM 1348 C C . ALA A 1 182 ? -14.728 11.604 -6.461 1.00 94.94 182 ALA A C 1
ATOM 1350 O O . ALA A 1 182 ? -14.520 12.696 -5.941 1.00 94.94 182 ALA A O 1
ATOM 1351 N N . GLY A 1 183 ? -15.860 10.925 -6.248 1.00 93.19 183 GLY A N 1
ATOM 1352 C CA . GLY A 1 183 ? -16.931 11.387 -5.360 1.00 93.19 183 GLY A CA 1
ATOM 1353 C C . GLY A 1 183 ? -16.810 10.916 -3.908 1.00 93.19 183 GLY A C 1
ATOM 1354 O O . GLY A 1 183 ? -17.681 11.239 -3.103 1.00 93.19 183 GLY A O 1
ATOM 1355 N N . GLN A 1 184 ? -15.788 10.124 -3.570 1.00 97.25 184 GLN A N 1
ATOM 1356 C CA . GLN A 1 184 ? -15.632 9.557 -2.228 1.00 97.25 184 GLN A CA 1
ATOM 1357 C C . GLN A 1 184 ? -14.765 10.458 -1.344 1.00 97.25 184 GLN A C 1
ATOM 1359 O O . GLN A 1 184 ? -13.815 11.063 -1.851 1.00 97.25 184 GLN A O 1
ATOM 1364 N N . PRO A 1 185 ? -15.039 10.530 -0.028 1.00 95.00 185 PRO A N 1
ATOM 1365 C CA . PRO A 1 185 ? -14.206 11.281 0.903 1.00 95.00 185 PRO A CA 1
ATOM 1366 C C . PRO A 1 185 ? -12.751 10.803 0.888 1.00 95.00 185 PRO A C 1
ATOM 1368 O O . PRO A 1 185 ? -12.483 9.606 0.777 1.00 95.00 185 PRO A O 1
ATOM 1371 N N . SER A 1 186 ? -11.813 11.735 1.056 1.00 93.75 186 SER A N 1
ATOM 1372 C CA . SER A 1 186 ? -10.412 11.373 1.280 1.00 93.75 186 SER A CA 1
ATOM 1373 C C . SER A 1 186 ? -10.243 10.637 2.620 1.00 93.75 186 SER A C 1
ATOM 1375 O O . SER A 1 186 ? -10.807 11.080 3.627 1.00 93.75 186 SER A O 1
ATOM 1377 N N . PRO A 1 187 ? -9.428 9.566 2.680 1.00 90.19 187 PRO A N 1
ATOM 1378 C CA . PRO A 1 187 ? -9.013 8.938 3.936 1.00 90.19 187 PRO A CA 1
ATOM 1379 C C . PRO A 1 187 ? -8.237 9.873 4.874 1.00 90.19 187 PRO A C 1
ATOM 1381 O O . PRO A 1 187 ? -8.233 9.633 6.083 1.00 90.19 187 PRO A O 1
ATOM 1384 N N . ASP A 1 188 ? -7.599 10.908 4.316 1.00 90.25 188 ASP A N 1
ATOM 1385 C CA . ASP A 1 188 ? -6.902 11.982 5.024 1.00 90.25 188 ASP A CA 1
ATOM 1386 C C . ASP A 1 188 ? -7.208 13.335 4.358 1.00 90.25 188 ASP A C 1
ATOM 1388 O O . ASP A 1 188 ? -6.730 13.653 3.263 1.00 90.25 188 ASP A O 1
ATOM 1392 N N . VAL A 1 189 ? -8.025 14.142 5.033 1.00 90.94 189 VAL A N 1
ATOM 1393 C CA . VAL A 1 189 ? -8.489 15.449 4.541 1.00 90.94 189 VAL A CA 1
ATOM 1394 C C . VAL A 1 189 ? -7.398 16.522 4.541 1.00 90.94 189 VAL A C 1
ATOM 1396 O O . VAL A 1 189 ? -7.544 17.529 3.854 1.00 90.94 189 VAL A O 1
ATOM 1399 N N . ALA A 1 190 ? -6.309 16.324 5.292 1.00 92.00 190 ALA A N 1
ATOM 1400 C CA . ALA A 1 190 ? -5.146 17.206 5.243 1.00 92.00 190 ALA A CA 1
ATOM 1401 C C . ALA A 1 190 ? -4.247 16.887 4.037 1.00 92.00 190 ALA A C 1
ATOM 1403 O O . ALA A 1 190 ? -3.481 17.740 3.594 1.00 92.00 190 ALA A O 1
ATOM 1404 N N . ALA A 1 191 ? -4.351 15.674 3.486 1.00 92.75 191 ALA A N 1
ATOM 1405 C CA . ALA A 1 191 ? -3.598 15.258 2.312 1.00 92.75 191 ALA A CA 1
ATOM 1406 C C . ALA A 1 191 ? -4.342 15.546 0.999 1.00 92.75 191 ALA A C 1
ATOM 1408 O O . ALA A 1 191 ? -3.718 16.002 0.042 1.00 92.75 191 ALA A O 1
ATOM 1409 N N . ALA A 1 192 ? -5.650 15.281 0.938 1.00 96.12 192 ALA A N 1
ATOM 1410 C CA . ALA A 1 192 ? -6.447 15.394 -0.284 1.00 96.12 192 ALA A CA 1
ATOM 1411 C C . ALA A 1 192 ? -7.940 15.631 -0.004 1.00 96.12 192 ALA A C 1
ATOM 1413 O O . ALA A 1 192 ? -8.428 15.356 1.091 1.00 96.12 192 ALA A O 1
ATOM 1414 N N . ASN A 1 193 ? -8.688 16.104 -1.004 1.00 96.69 193 ASN A N 1
ATOM 1415 C CA . ASN A 1 193 ? -10.127 16.378 -0.881 1.00 96.69 193 ASN A CA 1
ATOM 1416 C C . ASN A 1 193 ? -11.050 15.225 -1.330 1.00 96.69 193 ASN A C 1
ATOM 1418 O O . ASN A 1 193 ? -12.242 15.260 -1.031 1.00 96.69 193 ASN A O 1
ATOM 1422 N N . SER A 1 194 ? -10.525 14.214 -2.025 1.00 97.31 194 SER A N 1
ATOM 1423 C CA . SER A 1 194 ? -11.267 13.035 -2.484 1.00 97.31 194 SER A CA 1
ATOM 1424 C C . SER A 1 194 ? -10.395 11.784 -2.404 1.00 97.31 194 SER A C 1
ATOM 1426 O O . SER A 1 194 ? -9.171 11.884 -2.311 1.00 97.31 194 SER A O 1
ATOM 1428 N N . LEU A 1 195 ? -11.003 10.599 -2.473 1.00 96.88 195 LEU A N 1
ATOM 1429 C CA . LEU A 1 195 ? -10.248 9.346 -2.544 1.00 96.88 195 LEU A CA 1
ATOM 1430 C C . LEU A 1 195 ? -9.374 9.279 -3.806 1.00 96.88 195 LEU A C 1
ATOM 1432 O O . LEU A 1 195 ? -8.237 8.830 -3.722 1.00 96.88 195 LEU A O 1
ATOM 1436 N N . LEU A 1 196 ? -9.856 9.766 -4.955 1.00 97.31 196 LEU A N 1
ATOM 1437 C CA . LEU A 1 196 ? -9.050 9.803 -6.182 1.00 97.31 196 LEU A CA 1
ATOM 1438 C C . LEU A 1 196 ? -7.802 10.680 -6.012 1.00 97.31 196 LEU A C 1
ATOM 1440 O O . LEU A 1 196 ? -6.687 10.213 -6.227 1.00 97.31 196 LEU A O 1
ATOM 1444 N N . THR A 1 197 ? -7.977 11.923 -5.560 1.00 97.38 197 THR A N 1
ATOM 1445 C CA . THR A 1 197 ? -6.859 12.864 -5.380 1.00 97.38 197 THR A CA 1
ATOM 1446 C C . THR A 1 197 ? -5.903 12.426 -4.267 1.00 97.38 197 THR A C 1
ATOM 1448 O O . THR A 1 197 ? -4.713 12.740 -4.315 1.00 97.38 197 THR A O 1
ATOM 1451 N N . PHE A 1 198 ? -6.385 11.640 -3.297 1.00 96.38 198 PHE A N 1
ATOM 1452 C CA . PHE A 1 198 ? -5.549 10.968 -2.303 1.00 96.38 198 PHE A CA 1
ATOM 1453 C C . PHE A 1 198 ? -4.640 9.909 -2.940 1.00 96.38 198 PHE A C 1
ATOM 1455 O O . PHE A 1 198 ? -3.430 9.932 -2.709 1.00 96.38 198 PHE A O 1
ATOM 1462 N N . LEU A 1 199 ? -5.193 9.021 -3.775 1.00 96.62 199 LEU A N 1
ATOM 1463 C CA . LEU A 1 199 ? -4.427 7.999 -4.500 1.00 96.62 199 LEU A CA 1
ATOM 1464 C C . LEU A 1 199 ? -3.388 8.634 -5.433 1.00 96.62 199 LEU A C 1
ATOM 1466 O O . LEU A 1 199 ? -2.221 8.245 -5.42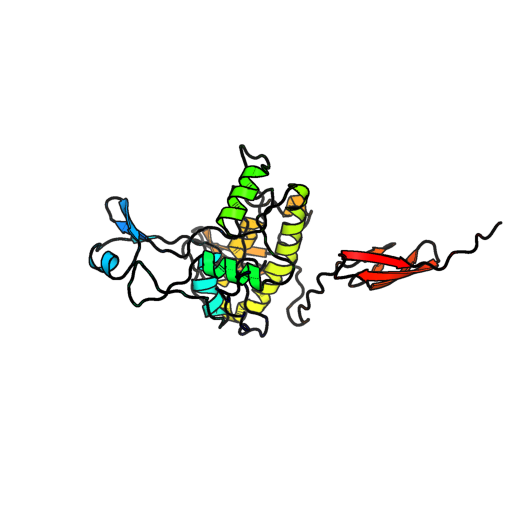4 1.00 96.62 199 LEU A O 1
ATOM 1470 N N . GLU A 1 200 ? -3.783 9.660 -6.187 1.00 97.06 200 GLU A N 1
ATOM 1471 C CA . GLU A 1 200 ? -2.887 10.389 -7.089 1.00 97.06 200 GLU A CA 1
ATOM 1472 C C . GLU A 1 200 ? -1.735 11.058 -6.325 1.00 97.06 200 GLU A C 1
ATOM 1474 O O . GLU A 1 200 ? -0.576 10.954 -6.730 1.00 97.06 200 GLU A O 1
ATOM 1479 N N . GLN A 1 201 ? -2.016 11.702 -5.185 1.00 96.00 201 GLN A N 1
ATOM 1480 C CA . GLN A 1 201 ? -0.969 12.285 -4.345 1.00 96.00 201 GLN A CA 1
ATOM 1481 C C . GLN A 1 201 ? -0.032 11.220 -3.764 1.00 96.00 201 GLN A C 1
ATOM 1483 O O . GLN A 1 201 ? 1.181 11.443 -3.744 1.00 96.00 201 GLN A O 1
ATOM 1488 N N . ARG A 1 202 ? -0.555 10.076 -3.303 1.00 94.38 202 ARG A N 1
ATOM 1489 C CA . ARG A 1 202 ? 0.275 8.957 -2.820 1.00 94.38 202 ARG A CA 1
ATOM 1490 C C . ARG A 1 202 ? 1.211 8.453 -3.905 1.00 94.38 202 ARG A C 1
ATOM 1492 O O . ARG A 1 202 ? 2.405 8.289 -3.651 1.00 94.38 202 ARG A O 1
ATOM 1499 N N . PHE A 1 203 ? 0.697 8.273 -5.119 1.00 96.19 203 PHE A N 1
ATOM 1500 C CA . PHE A 1 203 ? 1.502 7.867 -6.263 1.00 96.19 203 PHE A CA 1
ATOM 1501 C C . PHE A 1 203 ? 2.643 8.857 -6.523 1.00 96.19 203 PHE A C 1
ATOM 1503 O O . PHE A 1 203 ? 3.803 8.450 -6.579 1.00 96.19 203 PHE A O 1
ATOM 1510 N N . VAL A 1 204 ? 2.333 10.156 -6.625 1.00 96.19 204 VAL A N 1
ATOM 1511 C CA . VAL A 1 204 ? 3.339 11.197 -6.898 1.00 96.19 204 VAL A CA 1
ATOM 1512 C C . VAL A 1 204 ? 4.407 11.231 -5.802 1.00 96.19 204 VAL A C 1
ATOM 1514 O O . VAL A 1 204 ? 5.601 11.288 -6.102 1.00 96.19 204 VAL A O 1
ATOM 1517 N N . THR A 1 205 ? 4.011 11.141 -4.528 1.00 95.00 205 THR A N 1
ATOM 1518 C CA . THR A 1 205 ? 4.957 11.046 -3.403 1.00 95.00 205 THR A CA 1
ATOM 1519 C C . THR A 1 205 ? 5.854 9.818 -3.531 1.00 95.00 205 THR A C 1
ATOM 1521 O O . THR A 1 205 ? 7.071 9.933 -3.383 1.00 95.00 205 THR A O 1
ATOM 1524 N N . SER A 1 206 ? 5.279 8.667 -3.880 1.00 95.12 206 SER A N 1
ATOM 1525 C CA . SER A 1 206 ? 6.022 7.413 -4.025 1.00 95.12 206 SER A CA 1
ATOM 1526 C C . SER A 1 206 ? 7.036 7.464 -5.163 1.00 95.12 206 SER A C 1
ATOM 1528 O O . SER A 1 206 ? 8.151 6.955 -5.050 1.00 95.12 206 SER A O 1
ATOM 1530 N N . TYR A 1 207 ? 6.659 8.107 -6.268 1.00 96.31 207 TYR A N 1
ATOM 1531 C CA . TYR A 1 207 ? 7.480 8.230 -7.466 1.00 96.31 207 TYR A CA 1
ATOM 1532 C C . TYR A 1 207 ? 8.615 9.259 -7.312 1.00 96.31 207 TYR A C 1
ATOM 1534 O O . TYR A 1 207 ? 9.648 9.162 -7.989 1.00 96.31 207 TYR A O 1
ATOM 1542 N N . ALA A 1 208 ? 8.432 10.246 -6.427 1.00 95.75 208 ALA A N 1
ATOM 1543 C CA . ALA A 1 208 ? 9.351 11.355 -6.197 1.00 95.75 208 ALA A CA 1
ATOM 1544 C C . ALA A 1 208 ? 10.699 10.928 -5.587 1.00 95.75 208 ALA A C 1
ATOM 1546 O O . ALA A 1 208 ? 10.871 9.830 -5.062 1.00 95.75 208 ALA A O 1
ATOM 1547 N N . ALA A 1 209 ? 11.675 11.844 -5.624 1.00 94.06 209 ALA A N 1
ATOM 1548 C CA . ALA A 1 209 ? 13.042 11.608 -5.147 1.00 94.06 209 ALA A CA 1
ATOM 1549 C C . ALA A 1 209 ? 13.134 11.251 -3.652 1.00 94.06 209 ALA A C 1
ATOM 1551 O O . ALA A 1 209 ? 14.043 10.523 -3.267 1.00 94.06 209 ALA A O 1
ATOM 1552 N N . ASN A 1 210 ? 12.199 11.749 -2.835 1.00 89.38 210 ASN A N 1
ATOM 1553 C CA . ASN A 1 210 ? 12.129 11.452 -1.400 1.00 89.38 210 ASN A CA 1
ATOM 1554 C C . ASN A 1 210 ? 11.300 10.194 -1.080 1.00 89.38 210 ASN A C 1
ATOM 1556 O O . ASN A 1 210 ? 11.221 9.825 0.086 1.00 89.38 210 ASN A O 1
ATOM 1560 N N . GLY A 1 211 ? 10.679 9.578 -2.092 1.00 92.50 211 GLY A N 1
ATOM 1561 C CA . GLY A 1 211 ? 10.093 8.245 -2.002 1.00 92.50 211 GLY A CA 1
ATOM 1562 C C . GLY A 1 211 ? 11.051 7.209 -2.580 1.00 92.50 211 GLY A C 1
ATOM 1563 O O . GLY A 1 211 ? 12.181 7.075 -2.117 1.00 92.50 211 GLY A O 1
ATOM 1564 N N . LEU A 1 212 ? 10.639 6.514 -3.643 1.00 95.44 212 LEU A N 1
ATOM 1565 C CA . LEU A 1 212 ? 11.464 5.499 -4.313 1.00 95.44 212 LEU A CA 1
ATOM 1566 C C . LEU A 1 212 ? 12.395 6.067 -5.392 1.00 95.44 212 LEU A C 1
ATOM 1568 O O . LEU A 1 212 ? 13.194 5.326 -5.963 1.00 95.44 212 LEU A O 1
ATOM 1572 N N . ASN A 1 213 ? 12.294 7.362 -5.714 1.00 96.00 213 ASN A N 1
ATOM 1573 C CA . ASN A 1 213 ? 13.067 8.012 -6.775 1.00 96.00 213 ASN A CA 1
ATOM 1574 C C . ASN A 1 213 ? 12.914 7.322 -8.148 1.00 96.00 213 ASN A C 1
ATOM 1576 O O . ASN A 1 213 ? 13.859 7.195 -8.937 1.00 96.00 213 ASN A O 1
ATOM 1580 N N . CYS A 1 214 ? 11.693 6.872 -8.449 1.00 96.19 214 CYS A N 1
ATOM 1581 C CA . CYS A 1 214 ? 11.397 6.076 -9.634 1.00 96.19 214 CYS A CA 1
ATOM 1582 C C . CYS A 1 214 ? 11.800 6.780 -10.930 1.00 96.19 214 CYS A C 1
ATOM 1584 O O . CYS A 1 214 ? 12.382 6.145 -11.809 1.00 96.19 214 CYS A O 1
ATOM 1586 N N . LYS A 1 215 ? 11.597 8.103 -11.026 1.00 94.31 215 LYS A N 1
ATOM 1587 C CA . LYS A 1 215 ? 12.010 8.884 -12.203 1.00 94.31 215 LYS A CA 1
ATOM 1588 C C . LYS A 1 215 ? 13.463 8.622 -12.595 1.00 94.31 215 LYS A C 1
ATOM 1590 O O . LYS A 1 215 ? 13.746 8.413 -13.772 1.00 94.31 215 LYS A O 1
ATOM 1595 N N . GLN A 1 216 ? 14.370 8.646 -11.621 1.00 95.31 216 GLN A N 1
ATOM 1596 C CA . GLN A 1 216 ? 15.791 8.428 -11.864 1.00 95.31 216 GLN A CA 1
ATOM 1597 C C . GLN A 1 216 ? 16.101 6.947 -12.099 1.00 95.31 216 GLN A C 1
ATOM 1599 O O . GLN A 1 216 ? 16.912 6.634 -12.966 1.00 95.31 216 GLN A O 1
ATOM 1604 N N . LEU A 1 217 ? 15.449 6.043 -11.361 1.00 92.25 217 LEU A N 1
ATOM 1605 C CA . LEU A 1 217 ? 15.706 4.603 -11.446 1.00 92.25 217 LEU A CA 1
ATOM 1606 C C . LEU A 1 217 ? 15.317 3.987 -12.794 1.00 92.25 217 LEU A C 1
ATOM 1608 O O . LEU A 1 217 ? 16.020 3.097 -13.267 1.00 92.25 217 LEU A O 1
ATOM 1612 N N . ILE A 1 218 ? 14.214 4.439 -13.401 1.00 92.88 218 ILE A N 1
ATOM 1613 C CA . ILE A 1 218 ? 13.702 3.880 -14.666 1.00 92.88 218 ILE A CA 1
ATOM 1614 C C . ILE A 1 218 ? 13.788 4.854 -15.846 1.00 92.88 218 ILE A C 1
ATOM 1616 O O . ILE A 1 218 ? 13.376 4.515 -16.951 1.00 92.88 218 ILE A O 1
ATOM 1620 N N . ASN A 1 219 ? 14.322 6.061 -15.626 1.00 90.69 219 ASN A N 1
ATOM 1621 C CA . ASN A 1 219 ? 14.437 7.123 -16.629 1.00 90.69 219 ASN A CA 1
ATOM 1622 C C . ASN A 1 219 ? 13.104 7.445 -17.338 1.00 90.69 219 ASN A C 1
ATOM 1624 O O . ASN A 1 219 ? 13.059 7.693 -18.543 1.00 90.69 219 ASN A O 1
ATOM 1628 N N . MET A 1 220 ? 12.000 7.430 -16.587 1.00 87.81 220 MET A N 1
ATOM 1629 C CA . MET A 1 220 ? 10.671 7.790 -17.086 1.00 87.81 220 MET A CA 1
ATOM 1630 C C . MET A 1 220 ? 10.057 8.886 -16.216 1.00 87.81 220 MET A C 1
ATOM 1632 O O . MET A 1 220 ? 10.193 8.840 -14.993 1.00 87.81 220 MET A O 1
ATOM 1636 N N . PRO A 1 221 ? 9.369 9.881 -16.796 1.00 91.38 221 PRO A N 1
ATOM 1637 C CA . PRO A 1 221 ? 8.683 10.891 -16.005 1.00 91.38 221 PRO A CA 1
ATOM 1638 C C . PRO A 1 221 ? 7.510 10.283 -15.229 1.00 91.38 221 PRO A C 1
ATOM 1640 O O . PRO A 1 221 ? 6.928 9.272 -15.646 1.00 91.38 221 PRO A O 1
ATOM 1643 N N . ASP A 1 222 ? 7.169 10.947 -14.126 1.00 93.25 222 ASP A N 1
ATOM 1644 C CA . ASP A 1 222 ? 5.919 10.724 -13.407 1.00 93.25 222 ASP A CA 1
ATOM 1645 C C . ASP A 1 222 ? 4.742 10.969 -14.374 1.00 93.25 222 ASP A C 1
ATOM 1647 O O . ASP A 1 222 ? 4.698 12.032 -15.006 1.00 93.25 222 ASP A O 1
ATOM 1651 N N . PRO A 1 223 ? 3.841 9.991 -14.581 1.00 92.94 223 PRO A N 1
ATOM 1652 C CA . PRO A 1 223 ? 2.664 10.179 -15.419 1.00 92.94 223 PRO A CA 1
ATOM 1653 C C . PRO A 1 223 ? 1.583 11.043 -14.758 1.00 92.94 223 PRO A C 1
ATOM 1655 O O . PRO A 1 223 ? 0.683 11.487 -15.465 1.00 92.94 223 PRO A O 1
ATOM 1658 N N . ILE A 1 224 ? 1.635 11.291 -13.449 1.00 95.31 224 ILE A N 1
ATOM 1659 C CA . ILE A 1 224 ? 0.604 12.016 -12.707 1.00 95.31 224 ILE A CA 1
ATOM 1660 C C . ILE A 1 224 ? 1.107 13.411 -12.330 1.00 95.31 224 ILE A C 1
ATOM 1662 O O . ILE A 1 224 ? 2.229 13.615 -11.878 1.00 95.31 224 ILE A O 1
ATOM 1666 N N . THR A 1 225 ? 0.257 14.414 -12.522 1.00 95.00 225 THR A N 1
ATOM 1667 C CA . THR A 1 225 ? 0.459 15.762 -11.981 1.00 95.00 225 THR A CA 1
ATOM 1668 C C . THR A 1 225 ? -0.701 16.098 -11.064 1.00 95.00 225 THR A C 1
ATOM 1670 O O . THR A 1 225 ? -1.844 16.082 -11.504 1.00 95.00 225 THR A O 1
ATOM 1673 N N . VAL A 1 226 ? -0.407 16.419 -9.804 1.00 96.75 226 VAL A N 1
ATOM 1674 C CA . VAL A 1 226 ? -1.411 16.791 -8.799 1.00 96.75 226 VAL A CA 1
ATOM 1675 C C . VAL A 1 226 ? -1.426 18.303 -8.606 1.00 96.75 226 VAL A C 1
ATOM 1677 O O . VAL A 1 226 ? -0.385 18.928 -8.396 1.00 96.75 226 VAL A O 1
ATOM 1680 N N . GLN A 1 227 ? -2.618 18.891 -8.639 1.00 97.62 227 GLN A N 1
ATOM 1681 C CA . GLN A 1 227 ? -2.868 20.266 -8.235 1.00 97.62 227 GLN A CA 1
ATOM 1682 C C . GLN A 1 227 ? -3.215 20.304 -6.748 1.00 97.62 227 GLN A C 1
ATOM 1684 O O . GLN A 1 227 ? -4.090 19.572 -6.280 1.00 97.62 227 GLN A O 1
ATOM 1689 N N . LYS A 1 228 ? -2.558 21.206 -6.020 1.00 97.94 228 LYS A N 1
ATOM 1690 C CA . LYS A 1 228 ? -2.800 21.440 -4.597 1.00 97.94 228 LYS A CA 1
ATOM 1691 C C . LYS A 1 228 ? -3.433 22.807 -4.365 1.00 97.94 228 LYS A C 1
ATOM 1693 O O . LYS A 1 228 ? -3.226 23.726 -5.159 1.00 97.94 228 LYS A O 1
ATOM 1698 N N . ASP A 1 229 ? -4.200 22.933 -3.290 1.00 96.94 229 ASP A N 1
ATOM 1699 C CA . ASP A 1 229 ? -4.690 24.222 -2.807 1.00 96.94 229 ASP A CA 1
ATOM 1700 C C . ASP A 1 229 ? -3.598 25.008 -2.047 1.00 96.94 229 ASP A C 1
ATOM 1702 O O . ASP A 1 229 ? -2.443 24.584 -1.948 1.00 96.94 229 ASP A O 1
ATOM 1706 N N . GLY A 1 230 ? -3.965 26.167 -1.489 1.00 96.12 230 GLY A N 1
ATOM 1707 C CA . GLY A 1 230 ? -3.049 27.006 -0.708 1.00 96.12 230 GLY A CA 1
ATOM 1708 C C . GLY A 1 230 ? -2.542 26.374 0.598 1.00 96.12 230 GLY A C 1
ATOM 1709 O O . GLY A 1 230 ? -1.558 26.860 1.148 1.00 96.12 230 GLY A O 1
ATOM 1710 N N . ASN A 1 231 ? -3.174 25.297 1.074 1.00 95.00 231 ASN A N 1
ATOM 1711 C CA . ASN A 1 231 ? -2.779 24.550 2.269 1.00 95.00 231 ASN A CA 1
ATOM 1712 C C . ASN A 1 231 ? -1.970 23.285 1.930 1.00 95.00 231 ASN A C 1
ATOM 1714 O O . ASN A 1 231 ? -1.557 22.563 2.834 1.00 95.00 231 ASN A O 1
ATOM 1718 N N . GLY A 1 232 ? -1.728 23.007 0.644 1.00 95.31 232 GLY A N 1
ATOM 1719 C CA . GLY A 1 232 ? -1.010 21.815 0.195 1.00 95.31 232 GLY A CA 1
ATOM 1720 C C . GLY A 1 232 ? -1.879 20.560 0.053 1.00 95.31 232 GLY A C 1
ATOM 1721 O O . GLY A 1 232 ? -1.321 19.482 -0.170 1.00 95.31 232 GLY A O 1
ATOM 1722 N N . VAL A 1 233 ? -3.208 20.695 0.133 1.00 97.38 233 VAL A N 1
ATOM 1723 C CA . VAL A 1 233 ? -4.179 19.604 -0.037 1.00 97.38 233 VAL A CA 1
ATOM 1724 C C . VAL A 1 233 ? -4.357 19.319 -1.525 1.00 97.38 233 VAL A C 1
ATOM 1726 O O . VAL A 1 233 ? -4.629 20.241 -2.294 1.00 97.38 233 VAL A O 1
ATOM 1729 N N . ALA A 1 234 ? -4.230 18.061 -1.954 1.00 97.75 234 ALA A N 1
ATOM 1730 C CA . ALA A 1 234 ? -4.527 17.666 -3.330 1.00 97.75 234 ALA A CA 1
ATOM 1731 C C . ALA A 1 234 ? -6.014 17.848 -3.651 1.00 97.75 234 ALA A C 1
ATOM 1733 O O . ALA A 1 234 ? -6.883 17.262 -3.001 1.00 97.75 234 ALA A O 1
ATOM 1734 N N . ILE A 1 235 ? -6.296 18.647 -4.678 1.00 97.62 235 ILE A N 1
ATOM 1735 C CA . ILE A 1 235 ? -7.662 18.991 -5.089 1.00 97.62 235 ILE A CA 1
ATOM 1736 C C . ILE A 1 235 ? -8.015 18.536 -6.500 1.00 97.62 235 ILE A C 1
ATOM 1738 O O . ILE A 1 235 ? -9.197 18.495 -6.838 1.00 97.62 235 ILE A O 1
ATOM 1742 N N . ASN A 1 236 ? -7.011 18.213 -7.318 1.00 94.81 236 ASN A N 1
ATOM 1743 C CA . ASN A 1 236 ? -7.190 17.707 -8.672 1.00 94.81 236 ASN A CA 1
ATOM 1744 C C . ASN A 1 236 ? -5.932 16.952 -9.125 1.00 94.81 236 ASN A C 1
ATOM 1746 O O . ASN A 1 236 ? -4.842 17.208 -8.608 1.00 94.81 236 ASN A O 1
ATOM 1750 N N . GLY A 1 237 ? -6.065 16.092 -10.127 1.00 94.00 237 GLY A N 1
ATOM 1751 C CA . GLY A 1 237 ? -4.959 15.379 -10.747 1.00 94.00 237 GLY A CA 1
ATOM 1752 C C . GLY A 1 237 ? -5.139 15.241 -12.251 1.00 94.00 237 GLY A C 1
ATOM 1753 O O . GLY A 1 237 ? -6.219 15.415 -12.814 1.00 94.00 237 GLY A O 1
ATOM 1754 N N . THR A 1 238 ? -4.039 15.004 -12.951 1.00 90.81 238 THR A N 1
ATOM 1755 C CA . THR A 1 238 ? -4.046 14.699 -14.381 1.00 90.81 238 THR A CA 1
ATOM 1756 C C . THR A 1 238 ? -3.079 13.565 -14.646 1.00 90.81 238 THR A C 1
ATOM 1758 O O . THR A 1 238 ? -1.894 13.670 -14.331 1.00 90.81 238 THR A O 1
ATOM 1761 N N . ILE A 1 239 ? -3.593 12.499 -15.254 1.00 88.88 239 ILE A N 1
ATOM 1762 C CA . ILE A 1 239 ? -2.835 11.310 -15.632 1.00 88.88 239 ILE A CA 1
ATOM 1763 C C . ILE A 1 239 ? -2.516 11.394 -17.129 1.00 88.88 239 ILE A C 1
ATOM 1765 O O . ILE A 1 239 ? -3.409 11.390 -17.974 1.00 88.88 239 ILE A O 1
ATOM 1769 N N . ASN A 1 240 ? -1.230 11.474 -17.461 1.00 80.00 240 ASN A N 1
ATOM 1770 C CA . ASN A 1 240 ? -0.709 11.660 -18.811 1.00 80.00 240 ASN A CA 1
ATOM 1771 C C . ASN A 1 240 ? 0.035 10.416 -19.309 1.00 80.00 240 ASN A C 1
ATOM 1773 O O . ASN A 1 240 ? 0.787 9.779 -18.574 1.00 80.00 240 ASN A O 1
ATOM 1777 N N . GLY A 1 241 ? -0.087 10.124 -20.608 1.00 61.12 241 GLY A N 1
ATOM 1778 C CA . GLY A 1 241 ? 0.748 9.112 -21.268 1.00 61.12 241 GLY A CA 1
ATOM 1779 C C . GLY A 1 241 ? 0.426 7.666 -20.880 1.00 61.12 241 GLY A C 1
ATOM 1780 O O . GLY A 1 241 ? 1.308 6.809 -20.942 1.00 61.12 241 GLY A O 1
ATOM 1781 N N . VAL A 1 242 ? -0.823 7.401 -20.491 1.00 60.38 242 VAL A N 1
ATOM 1782 C CA . VAL A 1 242 ? -1.342 6.074 -20.136 1.00 60.38 242 VAL A CA 1
ATOM 1783 C C . VAL A 1 242 ? -2.510 5.754 -21.074 1.00 60.38 242 VAL A C 1
ATOM 1785 O O . VAL A 1 242 ? -3.299 6.642 -21.397 1.00 60.38 242 VAL A O 1
ATOM 1788 N N . MET A 1 243 ? -2.598 4.523 -21.591 1.00 44.59 243 MET A N 1
ATOM 1789 C CA . MET A 1 243 ? -3.675 4.149 -22.519 1.00 44.59 243 MET A CA 1
ATOM 1790 C C . MET A 1 243 ? -5.021 4.125 -21.781 1.00 44.59 243 MET A C 1
ATOM 1792 O O . MET A 1 243 ? -5.171 3.417 -20.791 1.00 44.59 243 MET A O 1
ATOM 1796 N N . ASN A 1 244 ? -5.991 4.902 -22.274 1.00 39.03 244 ASN A N 1
ATOM 1797 C CA . ASN A 1 244 ? -7.339 4.994 -21.709 1.00 39.03 244 ASN A CA 1
ATOM 1798 C C . ASN A 1 244 ? -8.035 3.622 -21.673 1.00 39.03 244 ASN A C 1
ATOM 1800 O O . ASN A 1 244 ? -8.023 2.878 -22.659 1.00 39.03 244 ASN A O 1
ATOM 1804 N N . GLY A 1 245 ? -8.656 3.317 -20.530 1.00 41.34 245 GLY A N 1
ATOM 1805 C CA . GLY A 1 245 ? -9.343 2.062 -20.238 1.00 41.34 245 GLY A CA 1
ATOM 1806 C C . GLY A 1 245 ? -10.397 1.689 -21.282 1.00 41.34 245 GLY A C 1
ATOM 1807 O O . GLY A 1 245 ? -11.394 2.379 -21.459 1.00 41.34 245 GLY A O 1
ATOM 1808 N N . SER A 1 246 ? -10.152 0.574 -21.970 1.00 32.50 246 SER A N 1
ATOM 1809 C CA . SER A 1 246 ? -11.133 -0.221 -22.733 1.00 32.50 246 SER A CA 1
ATOM 1810 C C . SER A 1 246 ? -10.492 -1.494 -23.295 1.00 32.50 246 SER A C 1
ATOM 1812 O O . SER A 1 246 ? -11.191 -2.459 -23.597 1.00 32.50 246 SER A O 1
ATOM 1814 N N . GLN A 1 247 ? -9.161 -1.566 -23.376 1.00 34.22 247 GLN A N 1
ATOM 1815 C CA . GLN A 1 247 ? -8.512 -2.862 -23.513 1.00 34.22 247 GLN A CA 1
ATOM 1816 C C . GLN A 1 247 ? -8.498 -3.513 -22.144 1.00 34.22 247 GLN A C 1
ATOM 1818 O O . GLN A 1 247 ? -7.836 -3.029 -21.230 1.00 34.22 247 GLN A O 1
ATOM 1823 N N . THR A 1 248 ? -9.279 -4.585 -22.017 1.00 30.62 248 THR A N 1
ATOM 1824 C CA . THR A 1 248 ? -9.077 -5.643 -21.033 1.00 30.62 248 THR A CA 1
ATOM 1825 C C . THR A 1 248 ? -7.608 -5.694 -20.657 1.00 30.62 248 THR A C 1
ATOM 1827 O O . THR A 1 248 ? -6.786 -6.155 -21.454 1.00 30.62 248 THR A O 1
ATOM 1830 N N . ILE A 1 249 ? -7.277 -5.238 -19.451 1.00 37.44 249 ILE A N 1
ATOM 1831 C CA . ILE A 1 249 ? -6.005 -5.571 -18.835 1.00 37.44 249 ILE A CA 1
ATOM 1832 C C . ILE A 1 249 ? -6.133 -7.050 -18.431 1.00 37.44 249 ILE A C 1
ATOM 1834 O O . ILE A 1 249 ? -6.099 -7.421 -17.268 1.00 37.44 249 ILE A O 1
ATOM 1838 N N . HIS A 1 250 ? -6.221 -7.939 -19.426 1.00 34.94 250 HIS A N 1
ATOM 1839 C CA . HIS A 1 250 ? -5.246 -9.005 -19.439 1.00 34.94 250 HIS A CA 1
ATOM 1840 C C . HIS A 1 250 ? -3.923 -8.262 -19.558 1.00 34.94 250 HIS A C 1
ATOM 1842 O O . HIS A 1 250 ? -3.420 -8.027 -20.656 1.00 34.94 250 HIS A O 1
ATOM 1848 N N . ALA A 1 251 ? -3.391 -7.822 -18.415 1.00 37.62 251 ALA A N 1
ATOM 1849 C CA . ALA A 1 251 ? -1.967 -7.668 -18.285 1.00 37.62 251 ALA A CA 1
ATOM 1850 C C . ALA A 1 251 ? -1.500 -9.081 -18.577 1.00 37.62 251 ALA A C 1
ATOM 1852 O O . ALA A 1 251 ? -1.512 -9.942 -17.704 1.00 37.62 251 ALA A O 1
ATOM 1853 N N . SER A 1 252 ? -1.232 -9.371 -19.848 1.00 37.84 252 SER A N 1
ATOM 1854 C CA . SER A 1 252 ? -0.343 -10.458 -20.145 1.00 37.84 252 SER A CA 1
ATOM 1855 C C . SER A 1 252 ? 0.907 -10.021 -19.393 1.00 37.84 252 SER A C 1
ATOM 1857 O O . SER A 1 252 ? 1.419 -8.939 -19.694 1.00 37.84 252 SER A O 1
ATOM 1859 N N . PRO A 1 253 ? 1.360 -10.752 -18.363 1.00 53.22 253 PRO A N 1
ATOM 1860 C CA . PRO A 1 253 ? 2.535 -10.390 -17.566 1.00 53.22 253 PRO A CA 1
ATOM 1861 C C . PRO A 1 253 ? 3.827 -10.525 -18.396 1.00 53.22 253 PRO A C 1
ATOM 1863 O O . PRO A 1 253 ? 4.907 -10.784 -17.873 1.00 53.22 253 PRO A O 1
ATOM 1866 N N . ILE A 1 254 ? 3.689 -10.422 -19.714 1.00 55.50 254 ILE A N 1
ATOM 1867 C CA . ILE A 1 254 ? 4.637 -10.778 -20.731 1.00 55.50 254 ILE A CA 1
ATOM 1868 C C . ILE A 1 254 ? 5.175 -9.468 -21.302 1.00 55.50 254 ILE A C 1
ATOM 1870 O O . ILE A 1 254 ? 4.397 -8.711 -21.889 1.00 55.50 254 ILE A O 1
ATOM 1874 N N . PRO A 1 255 ? 6.472 -9.176 -21.125 1.00 68.12 255 PRO A N 1
ATOM 1875 C CA . PRO A 1 255 ? 7.082 -7.998 -21.721 1.00 68.12 255 PRO A CA 1
ATOM 1876 C C . PRO A 1 255 ? 6.978 -8.043 -23.253 1.00 68.12 255 PRO A C 1
ATOM 1878 O O . PRO A 1 255 ? 6.933 -9.115 -23.857 1.00 68.12 255 PRO A O 1
ATOM 1881 N N . ASP A 1 256 ? 6.974 -6.873 -23.889 1.00 82.81 256 ASP A N 1
ATOM 1882 C CA . ASP A 1 256 ? 7.190 -6.768 -25.332 1.00 82.81 256 ASP A CA 1
ATOM 1883 C C . ASP A 1 256 ? 8.686 -6.933 -25.643 1.00 82.81 256 ASP A C 1
ATOM 1885 O O . ASP A 1 256 ? 9.550 -6.455 -24.904 1.00 82.81 256 ASP A O 1
ATOM 1889 N N . CYS A 1 257 ? 9.008 -7.587 -26.761 1.00 81.00 257 CYS A N 1
ATOM 1890 C CA . CYS A 1 257 ? 10.386 -7.760 -27.219 1.00 81.00 257 CYS A CA 1
ATOM 1891 C C . CYS A 1 257 ? 10.704 -6.719 -28.292 1.00 81.00 257 CYS A C 1
ATOM 1893 O O . CYS A 1 257 ? 9.963 -6.594 -29.265 1.00 81.00 257 CYS A O 1
ATOM 1895 N N . VAL A 1 258 ? 11.826 -6.006 -28.162 1.00 84.50 258 VAL A N 1
ATOM 1896 C CA . VAL A 1 258 ? 12.319 -5.091 -29.203 1.00 84.50 258 VAL A CA 1
ATOM 1897 C C . VAL A 1 258 ? 13.543 -5.702 -29.865 1.00 84.50 258 VAL A C 1
ATOM 1899 O O . VAL A 1 258 ? 14.566 -5.915 -29.220 1.00 84.50 258 VAL A O 1
ATOM 1902 N N . VAL A 1 259 ? 13.446 -5.977 -31.163 1.00 82.94 259 VAL A N 1
ATOM 1903 C CA . VAL A 1 259 ? 14.506 -6.633 -31.938 1.00 82.94 259 VAL A CA 1
ATOM 1904 C C . VAL A 1 259 ? 14.721 -5.841 -33.216 1.00 82.94 259 VAL A C 1
ATOM 1906 O O . VAL A 1 259 ? 13.800 -5.698 -34.017 1.00 82.94 259 VAL A O 1
ATOM 1909 N N . ASN A 1 260 ? 15.927 -5.298 -33.403 1.00 81.12 260 ASN A N 1
ATOM 1910 C CA . ASN A 1 260 ? 16.276 -4.455 -34.556 1.00 81.12 260 ASN A CA 1
ATOM 1911 C C . ASN A 1 260 ? 15.282 -3.297 -34.797 1.00 81.12 260 ASN A C 1
ATOM 1913 O O . ASN A 1 260 ? 14.980 -2.949 -35.934 1.00 81.12 260 ASN A O 1
ATOM 1917 N N . GLY A 1 261 ? 14.739 -2.721 -33.718 1.00 76.75 261 GLY A N 1
ATOM 1918 C CA . GLY A 1 261 ? 13.757 -1.631 -33.775 1.00 76.75 261 GLY A CA 1
ATOM 1919 C C . GLY A 1 261 ? 12.308 -2.064 -34.042 1.00 76.75 261 GLY A C 1
ATOM 1920 O O . GLY A 1 261 ? 11.414 -1.227 -33.958 1.00 76.75 261 GLY A O 1
ATOM 1921 N N . ALA A 1 262 ? 12.046 -3.347 -34.305 1.00 73.88 262 ALA A N 1
ATOM 1922 C CA . ALA A 1 262 ? 10.693 -3.887 -34.413 1.00 73.88 262 ALA A CA 1
ATOM 1923 C C . ALA A 1 262 ? 10.180 -4.357 -33.044 1.00 73.88 262 ALA A C 1
ATOM 1925 O O . ALA A 1 262 ? 10.881 -5.068 -32.320 1.00 73.88 262 ALA A O 1
ATOM 1926 N N . VAL A 1 263 ? 8.946 -3.978 -32.707 1.00 78.50 263 VAL A N 1
ATOM 1927 C CA . VAL A 1 263 ? 8.265 -4.398 -31.475 1.00 78.50 263 VAL A CA 1
ATOM 1928 C C . VAL A 1 263 ? 7.477 -5.682 -31.735 1.00 78.50 263 VAL A C 1
ATOM 1930 O O . VAL A 1 263 ? 6.601 -5.714 -32.598 1.00 78.5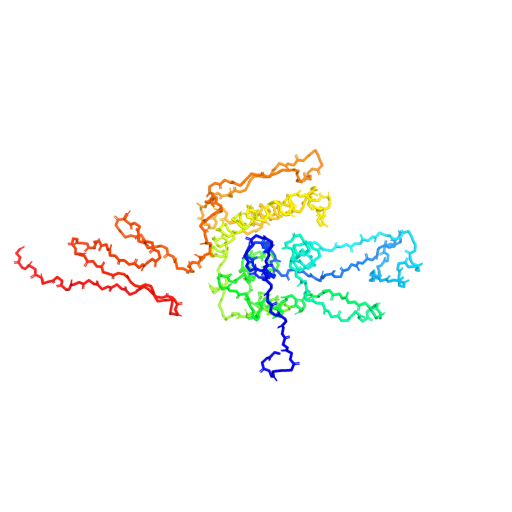0 263 VAL A O 1
ATOM 1933 N N . ILE A 1 264 ? 7.760 -6.723 -30.955 1.00 82.00 264 ILE A N 1
ATOM 1934 C CA . ILE A 1 264 ? 7.016 -7.983 -30.915 1.00 82.00 264 ILE A CA 1
ATOM 1935 C C . ILE A 1 264 ? 6.168 -7.979 -29.646 1.00 82.00 264 ILE A C 1
ATOM 1937 O O . ILE A 1 264 ? 6.694 -8.124 -28.537 1.00 82.00 264 ILE A O 1
ATOM 1941 N N . LYS A 1 265 ? 4.855 -7.811 -29.812 1.00 77.38 265 LYS A N 1
ATOM 1942 C CA . LYS A 1 265 ? 3.931 -7.758 -28.678 1.00 77.38 265 LYS A CA 1
ATOM 1943 C C . LYS A 1 265 ? 3.925 -9.079 -27.908 1.00 77.38 265 LYS A C 1
ATOM 1945 O O . LYS A 1 265 ? 3.826 -10.144 -28.513 1.00 77.38 265 LYS A O 1
ATOM 1950 N N . GLY A 1 266 ? 4.054 -9.006 -26.585 1.00 80.69 266 GLY A N 1
ATOM 1951 C CA . GLY A 1 266 ? 4.091 -10.163 -25.692 1.00 80.69 266 GLY A CA 1
ATOM 1952 C C . GLY A 1 266 ? 5.227 -11.146 -25.989 1.00 80.69 266 GLY A C 1
ATOM 1953 O O . GLY A 1 266 ? 5.064 -12.339 -25.744 1.00 80.69 266 GLY A O 1
ATOM 1954 N N . CYS A 1 267 ? 6.336 -10.684 -26.584 1.00 83.69 267 CYS A N 1
ATOM 1955 C CA . CYS A 1 267 ? 7.486 -11.522 -26.943 1.00 83.69 267 CYS A CA 1
ATOM 1956 C C . CYS A 1 267 ? 7.106 -12.828 -27.678 1.00 83.69 267 CYS A C 1
ATOM 1958 O O . CYS A 1 267 ? 7.809 -13.836 -27.582 1.00 83.69 267 CYS A O 1
ATOM 1960 N N . SER A 1 268 ? 5.990 -12.819 -28.414 1.00 86.00 268 SER A N 1
ATOM 1961 C CA . SER A 1 268 ? 5.484 -13.966 -29.157 1.00 86.00 268 SER A CA 1
ATOM 1962 C C . SER A 1 268 ? 5.124 -13.536 -30.573 1.00 86.00 268 SER A C 1
ATOM 1964 O O . SER A 1 268 ? 4.293 -12.655 -30.780 1.00 86.00 268 SER A O 1
ATOM 1966 N N . GLY A 1 269 ? 5.800 -14.113 -31.561 1.00 85.31 269 GLY A N 1
ATOM 1967 C CA . GLY A 1 269 ? 5.650 -13.724 -32.959 1.00 85.31 269 GLY A CA 1
ATOM 1968 C C . GLY A 1 269 ? 6.937 -13.897 -33.747 1.00 85.31 269 GLY A C 1
ATOM 1969 O O . GLY A 1 269 ? 7.862 -14.578 -33.313 1.00 85.31 269 GLY A O 1
ATOM 1970 N N . THR A 1 270 ? 7.006 -13.285 -34.923 1.00 87.56 270 THR A N 1
ATOM 1971 C CA . THR A 1 270 ? 8.158 -13.410 -35.821 1.00 87.56 270 THR A CA 1
ATOM 1972 C C . THR A 1 270 ? 8.769 -12.052 -36.119 1.00 87.56 270 THR A C 1
ATOM 1974 O O . THR A 1 270 ? 8.050 -11.087 -36.369 1.00 87.56 270 THR A O 1
ATOM 1977 N N . THR A 1 271 ? 10.095 -11.984 -36.157 1.00 90.38 271 THR A N 1
ATOM 1978 C CA . THR A 1 271 ? 10.839 -10.821 -36.659 1.00 90.38 271 THR A CA 1
ATOM 1979 C C . THR A 1 271 ? 12.120 -11.285 -37.340 1.00 90.38 271 THR A C 1
ATOM 1981 O O . THR A 1 271 ? 12.435 -12.473 -37.351 1.00 90.38 271 THR A O 1
ATOM 1984 N N . THR A 1 272 ? 12.875 -10.351 -37.905 1.00 88.25 272 THR A N 1
ATOM 1985 C CA . THR A 1 272 ? 14.094 -10.656 -38.646 1.00 88.25 272 THR A CA 1
ATOM 1986 C C . THR A 1 272 ? 15.338 -10.356 -37.809 1.00 88.25 272 THR A C 1
ATOM 1988 O O . THR A 1 272 ? 15.530 -9.225 -37.356 1.00 88.25 272 THR A O 1
ATOM 1991 N N . ILE A 1 273 ? 16.213 -11.349 -37.642 1.00 86.31 273 ILE A N 1
ATOM 1992 C CA . ILE A 1 273 ? 17.564 -11.184 -37.085 1.00 86.31 273 ILE A CA 1
ATOM 1993 C C . ILE A 1 273 ? 18.551 -11.496 -38.207 1.00 86.31 273 ILE A C 1
ATOM 1995 O O . ILE A 1 273 ? 18.514 -12.590 -38.760 1.00 86.31 273 ILE A O 1
ATOM 1999 N N . ASN A 1 274 ? 19.420 -10.545 -38.568 1.00 86.88 274 ASN A N 1
ATOM 2000 C CA . ASN A 1 274 ? 20.417 -10.719 -39.637 1.00 86.88 274 ASN A CA 1
ATOM 2001 C C . ASN A 1 274 ? 19.814 -11.245 -40.959 1.00 86.88 274 ASN A C 1
ATOM 2003 O O . ASN A 1 274 ? 20.332 -12.186 -41.552 1.00 86.88 274 ASN A O 1
ATOM 2007 N N . ASN A 1 275 ? 18.697 -10.661 -41.407 1.00 84.62 275 ASN A N 1
ATOM 2008 C CA . ASN A 1 275 ? 17.938 -11.078 -42.598 1.00 84.62 275 ASN A CA 1
ATOM 2009 C C . ASN A 1 275 ? 17.323 -12.495 -42.551 1.00 84.62 275 ASN A C 1
ATOM 2011 O O . ASN A 1 275 ? 16.803 -12.965 -43.560 1.00 84.62 275 ASN A O 1
ATOM 2015 N N . VAL A 1 276 ? 17.308 -13.156 -41.388 1.00 88.62 276 VAL A N 1
ATOM 2016 C CA . VAL A 1 276 ? 16.642 -14.449 -41.175 1.00 88.62 276 VAL A CA 1
ATOM 2017 C C . VAL A 1 276 ? 15.379 -14.256 -40.338 1.00 88.62 276 VAL A C 1
ATOM 2019 O O . VAL A 1 276 ? 15.417 -13.634 -39.276 1.00 88.62 276 VAL A O 1
ATOM 2022 N N . ALA A 1 277 ? 14.253 -14.802 -40.805 1.00 90.12 277 ALA A N 1
ATOM 2023 C CA . ALA A 1 277 ? 13.005 -14.810 -40.049 1.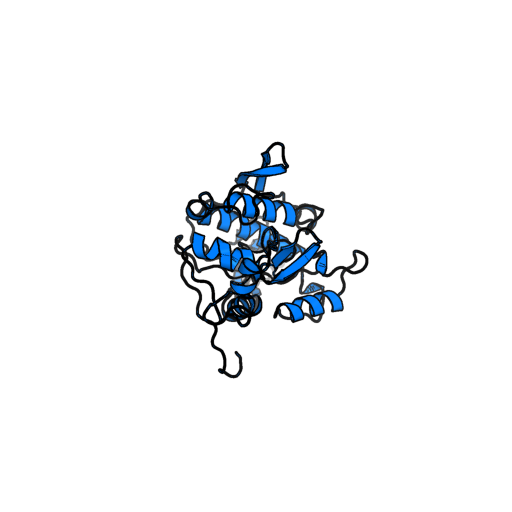00 90.12 277 ALA A CA 1
ATOM 2024 C C . ALA A 1 277 ? 13.128 -15.751 -38.841 1.00 90.12 277 ALA A C 1
ATOM 2026 O O . ALA A 1 277 ? 13.266 -16.962 -38.999 1.00 90.12 277 ALA A O 1
ATOM 2027 N N . CYS A 1 278 ? 13.066 -15.193 -37.638 1.00 89.19 278 CYS A N 1
ATOM 2028 C CA . CYS A 1 278 ? 13.135 -15.917 -36.377 1.00 89.19 278 CYS A CA 1
ATOM 2029 C C . CYS A 1 278 ? 11.790 -15.848 -35.653 1.00 89.19 278 CYS A C 1
ATOM 2031 O O . CYS A 1 278 ? 11.114 -14.817 -35.663 1.00 89.19 278 CYS A O 1
ATOM 2033 N N . THR A 1 279 ? 11.425 -16.944 -34.996 1.00 91.62 279 THR A N 1
ATOM 2034 C CA . THR A 1 279 ? 10.218 -17.055 -34.172 1.00 91.62 279 THR A CA 1
ATOM 2035 C C . THR A 1 279 ? 10.574 -16.871 -32.704 1.00 91.62 279 THR A C 1
ATOM 2037 O O . THR A 1 279 ? 11.564 -17.420 -32.229 1.00 91.62 279 THR A O 1
ATOM 2040 N N . PHE A 1 280 ? 9.753 -16.108 -31.998 1.00 91.00 280 PHE A N 1
ATOM 2041 C CA . PHE A 1 280 ? 9.849 -15.803 -30.580 1.00 91.00 280 PHE A CA 1
ATOM 2042 C C . PHE A 1 280 ? 8.639 -16.409 -29.880 1.00 91.00 280 PHE A C 1
ATOM 2044 O O . PHE A 1 280 ? 7.508 -16.264 -30.353 1.00 91.00 280 PHE A O 1
ATOM 2051 N N . VAL A 1 281 ? 8.872 -17.090 -28.763 1.00 83.00 281 VAL A N 1
ATOM 2052 C CA . VAL A 1 281 ? 7.819 -17.659 -27.919 1.00 83.00 281 VAL A CA 1
ATOM 2053 C C . VAL A 1 281 ? 8.154 -17.365 -26.466 1.00 83.00 281 VAL A C 1
ATOM 2055 O O . VAL A 1 281 ? 9.173 -17.836 -25.963 1.00 83.00 281 VAL A O 1
ATOM 2058 N N . PHE A 1 282 ? 7.301 -16.597 -25.792 1.00 78.62 282 PHE A N 1
ATOM 2059 C CA . PHE A 1 282 ? 7.404 -16.397 -24.354 1.00 78.62 282 PHE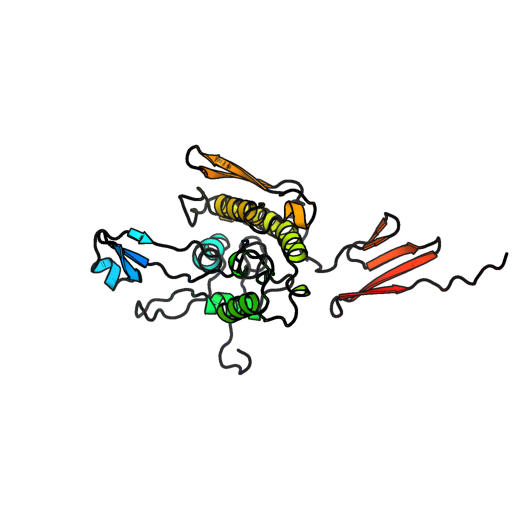 A CA 1
ATOM 2060 C C . PHE A 1 282 ? 6.709 -17.528 -23.598 1.00 78.62 282 PHE A C 1
ATOM 2062 O O . PHE A 1 282 ? 5.516 -17.775 -23.777 1.00 78.62 282 PHE A O 1
ATOM 2069 N N . ASP A 1 283 ? 7.457 -18.183 -22.722 1.00 72.06 283 ASP A N 1
ATOM 2070 C CA . ASP A 1 283 ? 6.935 -19.127 -21.748 1.00 72.06 283 ASP A CA 1
ATOM 2071 C C . ASP A 1 283 ? 6.590 -18.380 -20.453 1.00 72.06 283 ASP A C 1
ATOM 2073 O O . ASP A 1 283 ? 7.467 -17.901 -19.728 1.00 72.06 283 ASP A O 1
ATOM 2077 N N . VAL A 1 284 ? 5.293 -18.301 -20.151 1.00 56.53 284 VAL A N 1
ATOM 2078 C CA . VAL A 1 284 ? 4.767 -17.613 -18.962 1.00 56.53 284 VAL A CA 1
ATOM 2079 C C . VAL A 1 284 ? 5.133 -18.330 -17.661 1.00 56.53 284 VAL A C 1
ATOM 2081 O O . VAL A 1 284 ? 5.315 -17.679 -16.632 1.00 56.53 284 VAL A O 1
ATOM 2084 N N . ALA A 1 285 ? 5.261 -19.657 -17.679 1.00 53.66 285 ALA A N 1
ATOM 2085 C CA . ALA A 1 285 ? 5.615 -20.425 -16.491 1.00 53.66 285 ALA A CA 1
ATOM 2086 C C . ALA A 1 285 ? 7.099 -20.238 -16.151 1.00 53.66 285 ALA A C 1
ATOM 2088 O O . ALA A 1 285 ? 7.451 -20.003 -14.993 1.00 53.66 285 ALA A O 1
ATOM 2089 N N . MET A 1 286 ? 7.963 -20.272 -17.166 1.00 63.00 286 MET A N 1
ATOM 2090 C CA . MET A 1 286 ? 9.416 -20.202 -16.992 1.00 63.00 286 MET A CA 1
ATOM 2091 C C . MET A 1 286 ? 9.985 -18.779 -17.041 1.00 63.00 286 MET A C 1
ATOM 2093 O O . MET A 1 286 ? 11.131 -18.582 -16.648 1.00 63.00 286 MET A O 1
ATOM 2097 N N . HIS A 1 287 ? 9.196 -17.787 -17.469 1.00 66.75 287 HIS A N 1
ATOM 2098 C CA . HIS A 1 287 ? 9.637 -16.403 -17.708 1.00 66.75 287 HIS A CA 1
ATOM 2099 C C . HIS A 1 287 ? 10.817 -16.340 -18.695 1.00 66.75 287 HIS A C 1
ATOM 2101 O O . HIS A 1 287 ? 11.760 -15.570 -18.516 1.00 66.75 287 HIS A O 1
ATOM 2107 N N . GLN A 1 288 ? 10.777 -17.179 -19.733 1.00 76.44 288 GLN A N 1
ATOM 2108 C CA . GLN A 1 288 ? 11.827 -17.290 -20.746 1.00 76.44 288 GLN A CA 1
ATOM 2109 C C . GLN A 1 288 ? 11.268 -16.994 -22.135 1.00 76.44 288 GLN A C 1
ATOM 2111 O O . GLN A 1 288 ? 10.142 -17.367 -22.453 1.00 76.44 288 GLN A O 1
ATOM 2116 N N . VAL A 1 289 ? 12.076 -16.357 -22.981 1.00 83.25 289 VAL A N 1
ATOM 2117 C CA . VAL A 1 289 ? 11.786 -16.208 -24.411 1.00 83.25 289 VAL A CA 1
ATOM 2118 C C . VAL A 1 289 ? 12.625 -17.226 -25.167 1.00 83.25 289 VAL A C 1
ATOM 2120 O O . VAL A 1 289 ? 13.851 -17.134 -25.182 1.00 83.25 289 VAL A O 1
ATOM 2123 N N . THR A 1 290 ? 11.971 -18.184 -25.815 1.00 85.75 290 THR A N 1
ATOM 2124 C CA . THR A 1 290 ? 12.636 -19.087 -26.755 1.00 85.75 290 THR A CA 1
ATOM 2125 C C . THR A 1 290 ? 12.688 -18.424 -28.123 1.00 85.75 290 THR A C 1
ATOM 2127 O O . THR A 1 290 ? 11.658 -18.003 -28.652 1.00 85.75 290 THR A O 1
ATOM 2130 N N . ILE A 1 291 ? 13.887 -18.343 -28.700 1.00 91.62 291 ILE A N 1
ATOM 2131 C CA . ILE A 1 291 ? 14.119 -17.797 -30.039 1.00 91.62 291 ILE A CA 1
ATOM 2132 C C . ILE A 1 291 ? 14.526 -18.950 -30.952 1.00 91.62 291 ILE A C 1
ATOM 2134 O O . ILE A 1 291 ? 15.505 -19.644 -30.692 1.00 91.62 291 ILE A O 1
ATOM 2138 N N . SER A 1 292 ? 13.772 -19.167 -32.023 1.00 90.69 292 SER A N 1
ATOM 2139 C CA . SER A 1 292 ? 14.053 -20.185 -33.035 1.00 90.69 292 SER A CA 1
ATOM 2140 C C . SER A 1 292 ? 14.254 -19.523 -34.387 1.00 90.69 292 SER A C 1
ATOM 2142 O O . SER A 1 292 ? 13.306 -19.036 -35.002 1.00 90.69 292 SER A O 1
ATOM 2144 N N . CYS A 1 293 ? 15.497 -19.512 -34.853 1.00 90.81 293 CYS A N 1
ATOM 2145 C CA . CYS A 1 293 ? 15.850 -19.104 -36.205 1.00 90.81 293 CYS A CA 1
ATOM 2146 C C . CYS A 1 293 ? 16.123 -20.366 -37.038 1.00 90.81 293 CYS A C 1
ATOM 2148 O O . CYS A 1 293 ? 16.803 -21.269 -36.543 1.00 90.81 293 CYS A O 1
ATOM 2150 N N . PRO A 1 294 ? 15.647 -20.458 -38.290 1.00 86.62 294 PRO A N 1
ATOM 2151 C CA . PRO A 1 294 ? 16.148 -21.445 -39.235 1.00 86.62 294 PRO A CA 1
ATOM 2152 C C . PRO A 1 294 ? 17.671 -21.328 -39.304 1.00 86.62 294 PRO A C 1
ATOM 2154 O O . PRO A 1 294 ? 18.193 -20.221 -39.451 1.00 86.62 294 PRO A O 1
ATOM 2157 N N . ASN A 1 295 ? 18.385 -22.449 -39.181 1.00 68.06 295 ASN A N 1
ATOM 2158 C CA . ASN A 1 295 ? 19.831 -22.459 -39.367 1.00 68.06 295 ASN A CA 1
ATOM 2159 C C . ASN A 1 295 ? 20.132 -21.898 -40.757 1.00 68.06 295 ASN A C 1
ATOM 2161 O O . ASN A 1 295 ? 19.812 -22.529 -41.765 1.00 68.06 295 ASN A O 1
ATOM 2165 N N . GLY A 1 296 ? 20.740 -20.713 -40.809 1.00 51.97 296 GLY A N 1
ATOM 2166 C CA . GLY A 1 296 ? 21.352 -20.229 -42.030 1.00 51.97 296 GLY A CA 1
ATOM 2167 C C . GLY A 1 296 ? 22.406 -21.250 -42.426 1.00 51.97 296 GLY A C 1
ATOM 2168 O O . GLY A 1 296 ? 23.411 -21.408 -41.736 1.00 51.97 296 GLY A O 1
ATOM 2169 N N . THR A 1 297 ? 22.179 -21.981 -43.513 1.00 40.00 297 THR A N 1
ATOM 2170 C CA . THR A 1 297 ? 23.282 -22.619 -44.223 1.00 40.00 297 THR A CA 1
ATOM 2171 C C . THR A 1 297 ? 24.299 -21.523 -44.499 1.00 40.00 297 THR A C 1
ATOM 2173 O O . THR A 1 297 ? 23.971 -20.556 -45.188 1.00 40.00 297 THR A O 1
ATOM 2176 N N . ALA A 1 298 ? 25.492 -21.650 -43.918 1.00 39.72 298 ALA A N 1
ATOM 2177 C CA . ALA A 1 298 ? 26.623 -20.791 -44.213 1.00 39.72 298 ALA A CA 1
ATOM 2178 C C . ALA A 1 298 ? 26.774 -20.703 -45.737 1.00 39.72 298 ALA A C 1
ATOM 2180 O O . ALA A 1 298 ? 27.115 -21.691 -46.391 1.00 39.72 298 ALA A O 1
ATOM 2181 N N . GLN A 1 299 ? 26.471 -19.541 -46.315 1.00 35.94 299 GLN A N 1
ATOM 2182 C CA . GLN A 1 299 ? 26.909 -19.260 -47.669 1.00 35.94 299 GLN A CA 1
ATOM 2183 C C . GLN A 1 299 ? 28.391 -18.917 -47.577 1.00 35.94 299 GLN A C 1
ATOM 2185 O O . GLN A 1 299 ? 28.769 -17.822 -47.178 1.00 35.94 299 GLN A O 1
ATOM 2190 N N . ASN A 1 300 ? 29.221 -19.906 -47.905 1.00 35.94 300 ASN A N 1
ATOM 2191 C CA . ASN A 1 300 ? 30.557 -19.645 -48.412 1.00 35.94 300 ASN A CA 1
ATOM 2192 C C . ASN A 1 300 ? 30.406 -18.837 -49.706 1.00 35.94 300 ASN A C 1
ATOM 2194 O O . ASN A 1 300 ? 29.963 -19.397 -50.713 1.00 35.94 300 ASN A O 1
ATOM 2198 N N . GLN A 1 301 ? 30.766 -17.556 -49.655 1.00 34.81 301 GLN A N 1
ATOM 2199 C CA . GLN A 1 301 ? 31.499 -16.833 -50.697 1.00 34.81 301 GLN A CA 1
ATOM 2200 C C . GLN A 1 301 ? 31.998 -15.497 -50.153 1.00 34.81 301 GLN A C 1
ATOM 2202 O O . GLN A 1 301 ? 31.174 -14.748 -49.588 1.00 34.81 301 GLN A O 1
#

Radius of gyration: 22.63 Å; chains: 1; bounding box: 51×54×79 Å

Secondary structure (DSSP, 8-state):
-TTSS--PPPP-B-TTSSBPP-TTSTTT--SSTT-S-S--EEE-TTS-EEE-SHHHHHHSTTPEEE----HHHIIIIIIHHHHT----EEE-SSSTT-EEE-HHHHHHHHHHHPPSSPP---TT-GGGEETTEE-HHHHHHHHHHTTPPP-S-GGGS-HHHHHHHHHHHHHHHHHHHHHHHTTSPPS-TTTBSSHHHHHHHHHHHHHSTTTT-HHHHHT---SEEEEE-TTS-EEEEEE-SS--S-S-----S-PPEEETTEEEGGG-EEEEETTEEEEEEEETTTTEEEEE---------

Foldseek 3Di:
DVVPPDDQDAFDAFPLRHTQDFLQFLQQAFLQGLDAKLWKWWQAPVRDIDTDEPVCPVVRPPTDIDGDPHSQNLRAVPRCVLRVIHADWDADPVYGPDIDHTLQSRLVNCVVHPDPPTHANAQQFPQQDDVSHGDLVSSQVVCVVRVHDHDPDNVVRHLLVNLVSSQQGNLQSLLSSVVRWVPAAPPDQLAAGTRSLNSLSSSCCCCPPVHSVNCVSNVDDRQKDFDADPSNYTYDMDGHDHDHPDPPPPVVVADWDADPNDTRPSQAAWDDDPNWIWGWDQDPVVRDIDIGTDPPPDPDD

Sequence (301 aa):
IQAGKLVPPPLGKARDGATCPTVRDFGVVDMDQSDNVTTTYLVTPHGQTAQANAATIAALQNSQVQVNASDNRLLAVALDGALGCTPWMAPDLADPGKKVPALPLDELQAAAFQAKPIALVPNLDPMVLVNNQRNLDKLNAYRVGVDQQVTNDLAQSNTPAYCSFLRMIGPSRMLLDSPFTAGQPSPDVAAANSLLTFLEQRFVTSYAANGLNCKQLINMPDPITVQKDGNGVAINGTINGVMNGSQTIHASPIPDCVVNGAVIKGCSGTTTINNVACTFVFDVAMHQVTISCPNGTAQNQ

pLDDT: mean 88.09, std 14.17, range [30.62, 98.25]